Protein AF-A0A0V0GW36-F1 (afdb_monomer_lite)

Sequence (192 aa):
CNSELSHIIPVIKTSIGGTRIIGRLCAGNKNGLLLPHTTTDEEFHHLRNSLPDGVVVRRIDERLSALGNCIACNDNVAMMHTDLDDETEEMIGDILGVEVFRQTIAGNTLVGSYCAISNAGCLVHPHTSVEDLYELSTLLEVPFIAGTVNRGSEAIAAGLIVNDWTGFTGSNATATEVSVIERVFKLREAQP

Secondary structure (DSSP, 8-state):
-HHHHTTTS------BTTBS-HHHH-EE-SSEEEEETT--HHHHHHHHHHS-TTSEEEEE---SS-HHHHEEE-SSEEEE-TTS-HHHHHHHHHHHTSEEEE--BTTBS-HHHHEEE-SS-EEE-TT--HHHHHHHHHHSSS-EEE--BTTTBS-HHHHEEE-SS-EEE-TT--HHHHHHHHHHTTTTT---

Structure (mmCIF, N/CA/C/O backbone):
data_AF-A0A0V0GW36-F1
#
_entry.id   AF-A0A0V0GW36-F1
#
loop_
_atom_site.group_PDB
_atom_site.id
_atom_site.type_symbol
_atom_site.label_atom_id
_atom_site.label_alt_id
_atom_site.label_comp_id
_atom_site.label_asym_id
_atom_site.label_entity_id
_atom_site.label_seq_id
_atom_site.pdbx_PDB_ins_code
_atom_site.Cartn_x
_atom_site.Cartn_y
_atom_site.Cartn_z
_atom_site.occupancy
_atom_site.B_iso_or_equiv
_atom_site.auth_seq_id
_atom_site.auth_comp_id
_atom_site.auth_asym_id
_atom_site.auth_atom_id
_atom_site.pdbx_PDB_model_num
ATOM 1 N N . CYS A 1 1 ? 13.752 -5.447 12.886 1.00 55.47 1 CYS A N 1
ATOM 2 C CA . CYS A 1 1 ? 13.225 -5.820 11.556 1.00 55.47 1 CYS A CA 1
ATOM 3 C C . CYS A 1 1 ? 13.941 -7.060 11.018 1.00 55.47 1 CYS A C 1
ATOM 5 O O . CYS A 1 1 ? 13.320 -8.107 10.997 1.00 55.47 1 CYS A O 1
ATOM 7 N N . ASN A 1 2 ? 15.246 -7.012 10.699 1.00 52.56 2 ASN A N 1
ATOM 8 C CA . ASN A 1 2 ? 15.938 -8.187 10.132 1.00 52.56 2 ASN A CA 1
ATOM 9 C C . ASN A 1 2 ? 15.978 -9.422 11.067 1.00 52.56 2 ASN A C 1
ATOM 11 O O . ASN A 1 2 ? 15.898 -10.546 10.589 1.00 52.56 2 ASN A O 1
ATOM 15 N N . SER A 1 3 ? 16.062 -9.229 12.389 1.00 61.44 3 SER A N 1
ATOM 16 C CA . SER A 1 3 ? 16.014 -10.320 13.382 1.00 61.44 3 SER A CA 1
ATOM 17 C C . SER A 1 3 ? 14.673 -11.055 13.415 1.00 61.44 3 SER A C 1
ATOM 19 O O . SER A 1 3 ? 14.657 -12.271 13.527 1.00 61.44 3 SER A O 1
ATOM 21 N N . GLU A 1 4 ? 13.568 -10.319 13.281 1.00 63.94 4 GLU A N 1
ATOM 22 C CA . GLU A 1 4 ? 12.210 -10.861 13.427 1.00 63.94 4 GLU A CA 1
ATOM 23 C C . GLU A 1 4 ? 11.748 -11.621 12.178 1.00 63.94 4 GLU A C 1
ATOM 25 O O . GLU A 1 4 ? 10.962 -12.554 12.271 1.00 63.94 4 GLU A O 1
ATOM 30 N N . LEU A 1 5 ? 12.231 -11.213 10.999 1.00 75.81 5 LEU A N 1
ATOM 31 C CA . LEU A 1 5 ? 11.709 -11.683 9.712 1.00 75.81 5 LEU A CA 1
ATOM 32 C C . LEU A 1 5 ? 12.590 -12.719 9.014 1.00 75.81 5 LEU A C 1
ATOM 34 O O . LEU A 1 5 ? 12.067 -13.564 8.295 1.00 75.81 5 LEU A O 1
ATOM 38 N N . SER A 1 6 ? 13.914 -12.651 9.190 1.00 66.00 6 SER A N 1
ATOM 39 C CA . SER A 1 6 ? 14.876 -13.359 8.322 1.00 66.00 6 SER A CA 1
ATOM 40 C C . SER A 1 6 ? 14.784 -14.887 8.350 1.00 66.00 6 SER A C 1
ATOM 42 O O . SER A 1 6 ? 15.315 -15.542 7.457 1.00 66.00 6 SER A O 1
ATOM 44 N N . HIS A 1 7 ? 14.109 -15.456 9.348 1.00 69.81 7 HIS A N 1
ATOM 45 C CA . HIS A 1 7 ? 13.872 -16.895 9.456 1.00 69.81 7 HIS A CA 1
ATOM 46 C C . HIS A 1 7 ? 12.611 -17.370 8.718 1.00 69.81 7 HIS A C 1
ATOM 48 O O . HIS A 1 7 ? 12.451 -18.571 8.526 1.00 69.81 7 HIS A O 1
ATOM 54 N N . ILE A 1 8 ? 11.730 -16.445 8.322 1.00 81.44 8 ILE A N 1
ATOM 55 C CA . ILE A 1 8 ? 10.397 -16.733 7.774 1.00 81.44 8 ILE A CA 1
ATOM 56 C C . ILE A 1 8 ? 10.275 -16.190 6.346 1.00 81.44 8 ILE A C 1
ATOM 58 O O . ILE A 1 8 ? 9.827 -16.905 5.454 1.00 81.44 8 ILE A O 1
ATOM 62 N N . ILE A 1 9 ? 10.702 -14.944 6.111 1.00 86.62 9 ILE A N 1
ATOM 63 C CA . ILE A 1 9 ? 10.648 -14.288 4.798 1.00 86.62 9 ILE A CA 1
ATOM 64 C C . ILE A 1 9 ? 12.009 -13.686 4.412 1.00 86.62 9 ILE A C 1
ATOM 66 O O . ILE A 1 9 ? 12.734 -13.181 5.278 1.00 86.62 9 ILE A O 1
ATOM 70 N N . PRO A 1 10 ? 12.380 -13.703 3.117 1.00 87.94 10 PRO A N 1
ATOM 71 C CA . PRO A 1 10 ? 13.641 -13.130 2.666 1.00 87.94 10 PRO A CA 1
ATOM 72 C C . PRO A 1 10 ? 13.637 -11.606 2.839 1.00 87.94 10 PRO A C 1
ATOM 74 O O . PRO A 1 10 ? 12.796 -10.897 2.290 1.00 87.94 10 PRO A O 1
ATOM 77 N N . VAL A 1 11 ? 14.616 -11.082 3.580 1.00 91.19 11 VAL A N 1
ATOM 78 C CA . VAL A 1 11 ? 14.825 -9.635 3.732 1.00 91.19 11 VAL A CA 1
ATOM 79 C C . VAL A 1 11 ? 15.863 -9.172 2.715 1.00 91.19 11 VAL A C 1
ATOM 81 O O . VAL A 1 11 ? 17.069 -9.351 2.902 1.00 91.19 11 VAL A O 1
ATOM 84 N N . ILE A 1 12 ? 15.392 -8.555 1.634 1.00 92.50 12 ILE A N 1
ATOM 85 C CA . ILE A 1 12 ? 16.225 -8.150 0.498 1.00 92.50 12 ILE A CA 1
ATOM 86 C C . ILE A 1 12 ? 16.625 -6.681 0.656 1.00 92.50 12 ILE A C 1
ATOM 88 O O . ILE A 1 12 ? 15.780 -5.789 0.715 1.00 92.50 12 ILE A O 1
ATOM 92 N N . LYS A 1 13 ? 17.931 -6.408 0.713 1.00 92.31 13 LYS A N 1
ATOM 93 C CA . LYS A 1 13 ? 18.459 -5.036 0.743 1.00 92.31 13 LYS A CA 1
ATOM 94 C C . LYS A 1 13 ? 18.727 -4.575 -0.681 1.00 92.31 13 LYS A C 1
ATOM 96 O O . LYS A 1 13 ? 19.561 -5.163 -1.355 1.00 92.31 13 LYS A O 1
ATOM 101 N N . THR A 1 14 ? 18.054 -3.524 -1.128 1.00 94.00 14 THR A N 1
ATOM 102 C CA . THR A 1 14 ? 18.229 -3.000 -2.487 1.00 94.00 14 THR A CA 1
ATOM 103 C C . THR A 1 14 ? 18.102 -1.477 -2.516 1.00 94.00 14 THR A C 1
ATOM 105 O O . THR A 1 14 ? 17.893 -0.851 -1.477 1.00 94.00 14 THR A O 1
ATOM 108 N N . SER A 1 15 ? 18.257 -0.888 -3.694 1.00 94.19 15 SER A N 1
ATOM 109 C CA . SER A 1 15 ? 17.834 0.469 -4.038 1.00 94.19 15 SER A CA 1
ATOM 110 C C . SER A 1 15 ? 16.884 0.387 -5.228 1.00 94.19 15 SER A C 1
ATOM 112 O O . SER A 1 15 ? 16.819 -0.646 -5.886 1.00 94.19 15 SER A O 1
ATOM 114 N N . ILE A 1 16 ? 16.131 1.455 -5.485 1.00 93.38 16 ILE A N 1
ATOM 115 C CA . ILE A 1 16 ? 15.280 1.557 -6.677 1.00 93.38 16 ILE A CA 1
ATOM 116 C C . ILE A 1 16 ? 15.564 2.893 -7.349 1.00 93.38 16 ILE A C 1
ATOM 118 O O . ILE A 1 16 ? 15.390 3.950 -6.726 1.00 93.38 16 ILE A O 1
ATOM 122 N N . GLY A 1 17 ? 16.057 2.848 -8.586 1.00 90.19 17 GLY A N 1
ATOM 123 C CA . GLY A 1 17 ? 16.517 4.023 -9.322 1.00 90.19 17 GLY A CA 1
ATOM 124 C C . GLY A 1 17 ? 17.629 4.772 -8.586 1.00 90.19 17 GLY A C 1
ATOM 125 O O . GLY A 1 17 ? 17.661 6.002 -8.600 1.00 90.19 17 GLY A O 1
ATOM 126 N N . GLY A 1 18 ? 18.484 4.051 -7.848 1.00 90.00 18 GLY A N 1
ATOM 127 C CA . GLY A 1 18 ? 19.536 4.643 -7.014 1.00 90.00 18 GLY A CA 1
ATOM 128 C C . GLY A 1 18 ? 19.034 5.389 -5.769 1.00 90.00 18 GLY A C 1
ATOM 129 O O . GLY A 1 18 ? 19.814 6.063 -5.092 1.00 90.00 18 GLY A O 1
ATOM 130 N N . THR A 1 19 ? 17.745 5.282 -5.433 1.00 91.62 19 THR A N 1
ATOM 131 C CA . THR A 1 19 ? 17.151 5.949 -4.266 1.00 91.62 19 THR A CA 1
ATOM 132 C C . THR A 1 19 ? 16.932 4.991 -3.092 1.00 91.62 19 THR A C 1
ATOM 134 O O . THR A 1 19 ? 16.961 3.768 -3.228 1.00 91.62 19 THR A O 1
ATOM 137 N N . ARG A 1 20 ? 16.686 5.565 -1.905 1.00 90.69 20 ARG A N 1
ATOM 138 C CA . ARG A 1 20 ? 16.423 4.825 -0.654 1.00 90.69 20 ARG A CA 1
ATOM 139 C C . ARG A 1 20 ? 14.950 4.832 -0.229 1.00 90.69 20 ARG A C 1
ATOM 141 O O . ARG A 1 20 ? 14.630 4.356 0.853 1.00 90.69 20 ARG A O 1
ATOM 148 N N . ILE A 1 21 ? 14.052 5.364 -1.057 1.00 91.06 21 ILE A N 1
ATOM 149 C CA . ILE A 1 21 ? 12.616 5.520 -0.753 1.00 91.06 21 ILE A CA 1
ATOM 150 C C . ILE A 1 21 ? 11.775 4.373 -1.335 1.00 91.06 21 ILE A C 1
ATOM 152 O O . ILE A 1 21 ? 10.695 4.581 -1.877 1.00 91.06 21 ILE A O 1
ATOM 156 N N . ILE A 1 22 ? 12.287 3.148 -1.212 1.00 92.31 22 ILE A N 1
ATOM 157 C CA . ILE A 1 22 ? 11.791 1.937 -1.888 1.00 92.31 22 ILE A CA 1
ATOM 158 C C . ILE A 1 22 ? 10.300 1.704 -1.622 1.00 92.31 22 ILE A C 1
ATOM 160 O O . ILE A 1 22 ? 9.544 1.494 -2.564 1.00 92.31 22 ILE A O 1
ATOM 164 N N . GLY A 1 23 ? 9.870 1.826 -0.360 1.00 88.69 23 GLY A N 1
ATOM 165 C CA . GLY A 1 23 ? 8.476 1.594 0.039 1.00 88.69 23 GLY A CA 1
ATOM 166 C C . GLY A 1 23 ? 7.468 2.577 -0.563 1.00 88.69 23 GLY A C 1
ATOM 167 O O . GLY A 1 23 ? 6.291 2.265 -0.621 1.00 88.69 23 GLY A O 1
ATOM 168 N N . ARG A 1 24 ? 7.914 3.746 -1.046 1.00 91.12 24 ARG A N 1
ATOM 169 C CA . ARG A 1 24 ? 7.046 4.682 -1.781 1.00 91.12 24 ARG A CA 1
ATOM 170 C C . ARG A 1 24 ? 7.067 4.438 -3.284 1.00 91.12 24 ARG A C 1
ATOM 172 O O . ARG A 1 24 ? 6.142 4.837 -3.977 1.00 91.12 24 ARG A O 1
ATOM 179 N N . LEU A 1 25 ? 8.146 3.845 -3.791 1.00 92.69 25 LEU A N 1
ATOM 180 C CA . LEU A 1 25 ? 8.368 3.632 -5.220 1.00 92.69 25 LEU A CA 1
ATOM 181 C C . LEU A 1 25 ? 7.753 2.337 -5.737 1.00 92.69 25 LEU A C 1
ATOM 183 O O . LEU A 1 25 ? 7.465 2.263 -6.925 1.00 92.69 25 LEU A O 1
ATOM 187 N N . CYS A 1 26 ? 7.564 1.346 -4.870 1.00 93.75 26 CYS A N 1
ATOM 188 C CA . CYS A 1 26 ? 7.101 0.013 -5.241 1.00 93.75 26 CYS A CA 1
ATOM 189 C C . CYS A 1 26 ? 5.798 -0.323 -4.517 1.00 93.75 26 CYS A C 1
ATOM 191 O O . CYS A 1 26 ? 5.553 0.178 -3.421 1.00 93.75 26 CYS A O 1
ATOM 193 N N . ALA A 1 27 ? 5.013 -1.215 -5.108 1.00 94.88 27 ALA A N 1
ATOM 194 C CA . ALA A 1 27 ? 3.837 -1.825 -4.493 1.00 94.88 27 ALA A CA 1
ATOM 195 C C . ALA A 1 27 ? 3.837 -3.322 -4.823 1.00 94.88 27 ALA A C 1
ATOM 197 O O . ALA A 1 27 ? 4.360 -3.722 -5.863 1.00 94.88 27 ALA A O 1
ATOM 198 N N . GLY A 1 28 ? 3.300 -4.162 -3.946 1.00 95.06 28 GLY A N 1
ATOM 199 C CA . GLY A 1 28 ? 3.305 -5.602 -4.171 1.00 95.06 28 GLY A CA 1
ATOM 200 C C . GLY A 1 28 ? 2.604 -6.383 -3.074 1.00 95.06 28 GLY A C 1
ATOM 201 O O . GLY A 1 28 ? 2.408 -5.885 -1.966 1.00 95.06 28 GLY A O 1
ATOM 202 N N . ASN A 1 29 ? 2.261 -7.620 -3.405 1.00 95.38 29 ASN A N 1
ATOM 203 C CA . ASN A 1 29 ? 1.676 -8.609 -2.507 1.00 95.38 29 ASN A CA 1
ATOM 204 C C . ASN A 1 29 ? 2.463 -9.929 -2.622 1.00 95.38 29 ASN A C 1
ATOM 206 O O . ASN A 1 29 ? 3.571 -9.950 -3.167 1.00 95.38 29 ASN A O 1
ATOM 210 N N . LYS A 1 30 ? 1.928 -11.047 -2.118 1.00 93.50 30 LYS A N 1
ATOM 211 C CA . LYS A 1 30 ? 2.641 -12.335 -2.203 1.00 93.50 30 LYS A CA 1
ATOM 212 C C . LYS A 1 30 ? 2.824 -12.868 -3.634 1.00 93.50 30 LYS A C 1
ATOM 214 O O . LYS A 1 30 ? 3.672 -13.732 -3.837 1.00 93.50 30 LYS A O 1
ATOM 219 N N . ASN A 1 31 ? 2.030 -12.396 -4.597 1.00 95.00 31 ASN A N 1
ATOM 220 C CA . ASN A 1 31 ? 2.015 -12.893 -5.974 1.00 95.00 31 ASN A CA 1
ATOM 221 C C . ASN A 1 31 ? 2.895 -12.049 -6.902 1.00 95.00 31 ASN A C 1
ATOM 223 O O . ASN A 1 31 ? 3.459 -12.577 -7.860 1.00 95.00 31 ASN A O 1
ATOM 227 N N . GLY A 1 32 ? 3.045 -10.750 -6.627 1.00 95.44 32 GLY A N 1
ATOM 228 C CA . GLY A 1 32 ? 3.752 -9.850 -7.529 1.00 95.44 32 GLY A CA 1
ATOM 229 C C . GLY A 1 32 ? 4.369 -8.621 -6.871 1.00 95.44 32 GLY A C 1
ATOM 230 O O . GLY A 1 32 ? 3.946 -8.165 -5.810 1.00 95.44 32 GLY A O 1
ATOM 231 N N . LEU A 1 33 ? 5.386 -8.074 -7.540 1.00 96.25 33 LEU A N 1
ATOM 232 C CA . LEU A 1 33 ? 6.085 -6.847 -7.171 1.00 96.25 33 LEU A CA 1
ATOM 233 C C . LEU A 1 33 ? 6.153 -5.894 -8.369 1.00 96.25 33 LEU A C 1
ATOM 235 O O . LEU A 1 33 ? 6.746 -6.208 -9.406 1.00 96.25 33 LEU A O 1
ATOM 239 N N . LEU A 1 34 ? 5.590 -4.705 -8.179 1.00 95.19 34 LEU A N 1
ATOM 240 C CA . LEU A 1 34 ? 5.558 -3.616 -9.144 1.00 95.19 34 LEU A CA 1
ATOM 241 C C . LEU A 1 34 ? 6.712 -2.654 -8.883 1.00 95.19 34 LEU A C 1
ATOM 243 O O . LEU A 1 34 ? 6.873 -2.132 -7.776 1.00 95.19 34 LEU A O 1
ATOM 247 N N . LEU A 1 35 ? 7.501 -2.409 -9.922 1.00 94.88 35 LEU A N 1
ATOM 248 C CA . LEU A 1 35 ? 8.678 -1.551 -9.889 1.00 94.88 35 LEU A CA 1
ATOM 249 C C . LEU A 1 35 ? 8.499 -0.365 -10.845 1.00 94.88 35 LEU A C 1
ATOM 251 O O . LEU A 1 35 ? 7.906 -0.527 -11.912 1.00 94.88 35 LEU A O 1
ATOM 255 N N . PRO A 1 36 ? 9.034 0.822 -10.528 1.00 93.38 36 PRO A N 1
ATOM 256 C CA . PRO A 1 36 ? 8.987 1.948 -11.452 1.00 93.38 36 PRO A CA 1
ATOM 257 C C . PRO A 1 36 ? 9.934 1.722 -12.639 1.00 93.38 36 PRO A C 1
ATOM 259 O O . PRO A 1 36 ? 10.948 1.022 -12.521 1.00 93.38 36 PRO A O 1
ATOM 262 N N . HIS A 1 37 ? 9.664 2.392 -13.763 1.00 90.88 37 HIS A N 1
ATOM 263 C CA . HIS A 1 37 ? 10.531 2.375 -14.950 1.00 90.88 37 HIS A CA 1
ATOM 264 C C . HIS A 1 37 ? 11.973 2.843 -14.673 1.00 90.88 37 HIS A C 1
ATOM 266 O O . HIS A 1 37 ? 12.889 2.482 -15.405 1.00 90.88 37 HIS A O 1
ATOM 272 N N . THR A 1 38 ? 12.193 3.622 -13.609 1.00 91.19 38 THR A N 1
ATOM 273 C CA . THR A 1 38 ? 13.514 4.124 -13.195 1.00 91.19 38 THR A CA 1
ATOM 274 C C . THR A 1 38 ? 14.418 3.059 -12.571 1.00 91.19 38 THR A C 1
ATOM 276 O O . THR A 1 38 ? 15.594 3.329 -12.332 1.00 91.19 38 THR A O 1
ATOM 279 N N . THR A 1 39 ? 13.897 1.860 -12.297 1.00 93.88 39 THR A N 1
ATOM 280 C CA . THR A 1 39 ? 14.666 0.750 -11.717 1.00 93.88 39 THR A CA 1
ATOM 281 C C . THR A 1 39 ? 15.738 0.262 -12.687 1.00 93.88 39 THR A C 1
ATOM 283 O O . THR A 1 39 ? 15.429 -0.074 -13.830 1.00 93.88 39 THR A O 1
ATOM 286 N N . THR A 1 40 ? 16.989 0.156 -12.233 1.00 94.94 40 THR A N 1
ATOM 287 C CA . THR A 1 40 ? 18.092 -0.307 -13.090 1.00 94.94 40 THR A CA 1
ATOM 288 C C . THR A 1 40 ? 18.011 -1.814 -13.357 1.00 94.94 40 THR A C 1
ATOM 290 O O . THR A 1 40 ? 17.334 -2.560 -12.643 1.00 94.94 40 THR A O 1
ATOM 293 N N . ASP A 1 41 ? 18.686 -2.296 -14.404 1.00 94.44 41 ASP A N 1
ATOM 294 C CA . ASP A 1 41 ? 18.756 -3.735 -14.720 1.00 94.44 41 ASP A CA 1
ATOM 295 C C . ASP A 1 41 ? 19.448 -4.535 -13.620 1.00 94.44 41 ASP A C 1
ATOM 297 O O . ASP A 1 41 ? 18.996 -5.625 -13.274 1.00 94.44 41 ASP A O 1
ATOM 301 N N . GLU A 1 42 ? 20.470 -3.959 -12.993 1.00 95.00 42 GLU A N 1
ATOM 302 C CA . GLU A 1 42 ? 21.138 -4.564 -11.843 1.00 95.00 42 GLU A CA 1
ATOM 303 C C . GLU A 1 42 ? 20.183 -4.720 -10.648 1.00 95.00 42 GLU A C 1
ATOM 305 O O . GLU A 1 42 ? 20.074 -5.813 -10.091 1.00 95.00 42 GLU A O 1
ATOM 310 N N . GLU A 1 43 ? 19.433 -3.668 -10.298 1.00 95.25 43 GLU A N 1
ATOM 311 C CA . GLU A 1 43 ? 18.436 -3.704 -9.217 1.00 95.25 43 GLU A CA 1
ATOM 312 C C . GLU A 1 43 ? 17.328 -4.727 -9.511 1.00 95.25 43 GLU A C 1
ATOM 314 O O . GLU A 1 43 ? 16.946 -5.515 -8.642 1.00 95.25 43 GLU A O 1
ATOM 319 N N . PHE A 1 44 ? 16.847 -4.765 -10.756 1.00 94.44 44 PHE A N 1
ATOM 320 C CA . PHE A 1 44 ? 15.806 -5.696 -11.188 1.00 94.44 44 PHE A CA 1
ATOM 321 C C . PHE A 1 44 ? 16.264 -7.154 -11.111 1.00 94.44 44 PHE A C 1
ATOM 323 O O . PHE A 1 44 ? 15.559 -7.990 -10.546 1.00 94.44 44 PHE A O 1
ATOM 330 N N . HIS A 1 45 ? 17.451 -7.472 -11.633 1.00 94.19 45 HIS A N 1
ATOM 331 C CA . HIS A 1 45 ? 17.996 -8.827 -11.554 1.00 94.19 45 HIS A CA 1
ATOM 332 C C . HIS A 1 45 ? 18.293 -9.237 -10.112 1.00 94.19 45 HIS A C 1
ATOM 334 O O . HIS A 1 45 ? 18.009 -10.372 -9.732 1.00 94.19 45 HIS A O 1
ATOM 340 N N . HIS A 1 46 ? 18.799 -8.318 -9.288 1.00 94.38 46 HIS A N 1
ATOM 341 C CA . HIS A 1 46 ? 19.006 -8.566 -7.866 1.00 94.38 46 HIS A CA 1
ATOM 342 C C . HIS A 1 46 ? 17.695 -8.938 -7.157 1.00 94.38 46 HIS A C 1
ATOM 344 O O . HIS A 1 46 ? 17.658 -9.927 -6.424 1.00 94.38 46 HIS A O 1
ATOM 350 N N . LEU A 1 47 ? 16.608 -8.201 -7.409 1.00 94.12 47 LEU A N 1
ATOM 351 C CA . LEU A 1 47 ?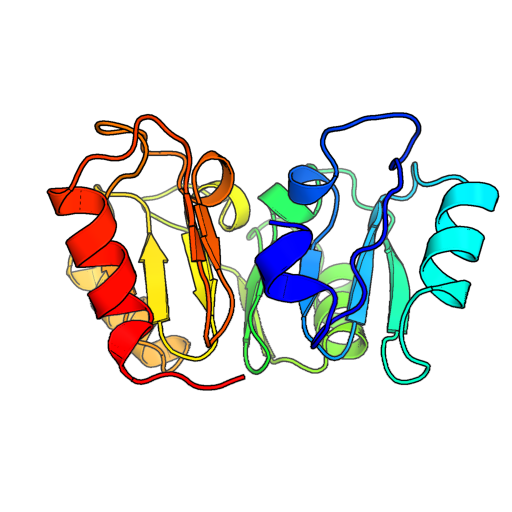 15.286 -8.514 -6.859 1.00 94.12 47 LEU A CA 1
ATOM 352 C C . LEU A 1 47 ? 14.753 -9.849 -7.375 1.00 94.12 47 LEU A C 1
ATOM 354 O O . LEU A 1 47 ? 14.338 -10.683 -6.576 1.00 94.12 47 LEU A O 1
ATOM 358 N N . ARG A 1 48 ? 14.813 -10.080 -8.690 1.00 92.00 48 ARG A N 1
ATOM 359 C CA . ARG A 1 48 ? 14.300 -11.305 -9.315 1.00 92.00 48 ARG A CA 1
ATOM 360 C C . ARG A 1 48 ? 14.999 -12.563 -8.801 1.00 92.00 48 ARG A C 1
ATOM 362 O O . ARG A 1 48 ? 14.330 -13.563 -8.596 1.00 92.00 48 ARG A O 1
ATOM 369 N N . ASN A 1 49 ? 16.309 -12.497 -8.567 1.00 92.75 49 ASN A N 1
ATOM 370 C CA . ASN A 1 49 ? 17.099 -13.621 -8.055 1.00 92.75 49 ASN A CA 1
ATOM 371 C C . ASN A 1 49 ? 16.932 -13.848 -6.545 1.00 92.75 49 ASN A C 1
ATOM 373 O O . ASN A 1 49 ? 17.276 -14.917 -6.049 1.00 92.75 49 ASN A O 1
ATOM 377 N N . SER A 1 50 ? 16.476 -12.832 -5.808 1.00 93.31 50 SER A N 1
ATOM 378 C CA . SER A 1 50 ? 16.339 -12.893 -4.347 1.00 93.31 50 SER A CA 1
ATOM 379 C C . SER A 1 50 ? 14.909 -13.202 -3.893 1.00 93.31 50 SER A C 1
ATOM 381 O O . SER A 1 50 ? 14.704 -13.608 -2.749 1.00 93.31 50 SER A O 1
ATOM 383 N N . LEU A 1 51 ? 13.921 -12.975 -4.761 1.00 93.00 51 LEU A N 1
ATOM 384 C CA . LEU A 1 51 ? 12.516 -13.287 -4.515 1.00 93.00 51 LEU A CA 1
ATOM 385 C C . LEU A 1 51 ? 12.203 -14.750 -4.873 1.00 93.00 51 LEU A C 1
ATOM 387 O O . LEU A 1 51 ? 12.844 -15.309 -5.761 1.00 93.00 51 LEU A O 1
ATOM 391 N N . PRO A 1 52 ? 11.204 -15.372 -4.221 1.00 90.94 52 PRO A N 1
ATOM 392 C CA . PRO A 1 52 ? 10.726 -16.700 -4.598 1.00 90.94 52 PRO A CA 1
ATOM 393 C C . PRO A 1 52 ? 10.209 -16.744 -6.044 1.00 90.94 52 PR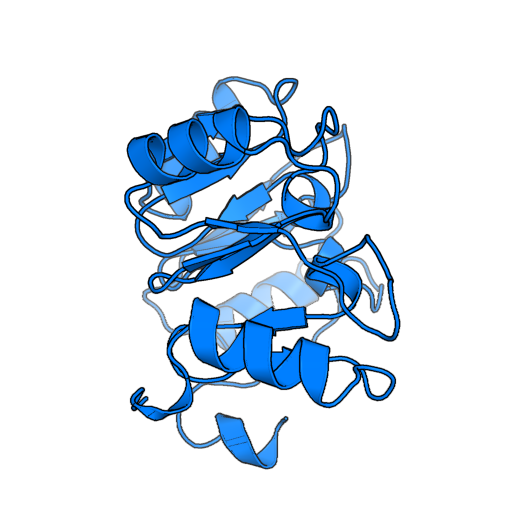O A C 1
ATOM 395 O O . PRO A 1 52 ? 9.618 -15.775 -6.524 1.00 90.94 52 PRO A O 1
ATOM 398 N N . ASP A 1 53 ? 10.343 -17.897 -6.707 1.00 85.19 53 ASP A N 1
ATOM 399 C CA . ASP A 1 53 ? 9.981 -18.071 -8.126 1.00 85.19 53 ASP A CA 1
ATOM 400 C C . ASP A 1 53 ? 8.517 -17.722 -8.446 1.00 85.19 53 ASP A C 1
ATOM 402 O O . ASP A 1 53 ? 8.213 -17.281 -9.557 1.00 85.19 53 ASP A O 1
ATOM 406 N N . GLY A 1 54 ? 7.621 -17.886 -7.467 1.00 88.00 54 GLY A N 1
ATOM 407 C CA . GLY A 1 54 ? 6.196 -17.576 -7.594 1.00 88.00 54 GLY A CA 1
ATOM 408 C C . GLY A 1 54 ? 5.859 -16.083 -7.633 1.00 88.00 54 GLY A C 1
ATOM 409 O O . GLY A 1 54 ? 4.743 -15.747 -8.009 1.00 88.00 54 GLY A O 1
ATOM 410 N N . VAL A 1 55 ? 6.795 -15.192 -7.279 1.00 94.12 55 VAL A N 1
ATOM 411 C CA . VAL A 1 55 ? 6.557 -13.741 -7.266 1.00 94.12 55 VAL A CA 1
ATOM 412 C C . VAL A 1 55 ? 6.881 -13.147 -8.633 1.00 94.12 55 VAL A C 1
ATOM 414 O O . VAL A 1 55 ? 8.038 -13.148 -9.057 1.00 94.12 55 VAL A O 1
ATOM 417 N N . VAL A 1 56 ? 5.890 -12.593 -9.327 1.00 94.81 56 VAL A N 1
ATOM 418 C CA . VAL A 1 56 ? 6.084 -11.924 -10.619 1.00 94.81 56 VAL A CA 1
ATOM 419 C C . VAL A 1 56 ? 6.629 -10.514 -10.399 1.00 94.81 56 VAL A C 1
ATOM 421 O O . VAL A 1 56 ? 5.975 -9.662 -9.809 1.00 94.81 56 VAL A O 1
ATOM 424 N N . VAL A 1 57 ? 7.835 -10.242 -10.896 1.00 94.69 57 VAL A N 1
ATOM 425 C CA . VAL A 1 57 ? 8.463 -8.916 -10.798 1.00 94.69 57 VAL A CA 1
ATOM 426 C C . VAL A 1 57 ? 8.342 -8.203 -12.136 1.00 94.69 57 VAL A C 1
ATOM 428 O O . VAL A 1 57 ? 8.823 -8.720 -13.149 1.00 94.69 57 VAL A O 1
ATOM 431 N N . ARG A 1 58 ? 7.739 -7.010 -12.156 1.00 94.38 58 ARG A N 1
ATOM 432 C CA . ARG A 1 58 ? 7.527 -6.258 -13.400 1.00 94.38 58 ARG A CA 1
ATOM 433 C C . ARG A 1 58 ? 7.725 -4.760 -13.210 1.00 94.38 58 ARG A C 1
ATOM 435 O O . ARG A 1 58 ? 7.402 -4.204 -12.164 1.00 94.38 58 ARG A O 1
ATOM 442 N N . ARG A 1 59 ? 8.281 -4.114 -14.238 1.00 93.56 59 ARG A N 1
ATOM 443 C CA . ARG A 1 59 ? 8.393 -2.654 -14.310 1.00 93.56 59 ARG A CA 1
ATOM 444 C C . ARG A 1 59 ? 7.151 -2.079 -14.983 1.00 93.56 59 ARG A C 1
ATOM 446 O O . ARG A 1 59 ? 6.755 -2.598 -16.024 1.00 93.56 59 ARG A O 1
ATOM 453 N N . ILE A 1 60 ? 6.594 -1.021 -14.410 1.00 90.00 60 ILE A N 1
ATOM 454 C CA . ILE A 1 60 ? 5.466 -0.263 -14.961 1.00 90.00 60 ILE A CA 1
ATOM 455 C C . ILE A 1 60 ? 5.958 1.141 -15.339 1.00 90.00 60 ILE A C 1
ATOM 457 O O . ILE A 1 60 ? 6.685 1.782 -14.568 1.00 90.00 60 ILE A O 1
ATOM 461 N N . ASP A 1 61 ? 5.584 1.604 -16.535 1.00 83.88 61 ASP A N 1
ATOM 462 C CA . ASP A 1 61 ? 5.820 2.983 -16.976 1.00 83.88 61 ASP A CA 1
ATOM 463 C C . ASP A 1 61 ? 4.648 3.874 -16.561 1.00 83.88 61 ASP A C 1
ATOM 465 O O . ASP A 1 61 ? 3.734 4.115 -17.337 1.00 83.88 61 ASP A O 1
ATOM 469 N N . GLU A 1 62 ? 4.689 4.347 -15.316 1.00 78.81 62 GLU A N 1
ATOM 470 C CA . GLU A 1 62 ? 3.704 5.286 -14.775 1.00 78.81 62 GLU A CA 1
ATOM 471 C C . GLU A 1 62 ? 4.320 6.685 -14.589 1.00 78.81 62 GLU A C 1
ATOM 473 O O . GLU A 1 62 ? 5.481 6.818 -14.180 1.00 78.81 62 GLU A O 1
ATOM 478 N N . ARG A 1 63 ? 3.544 7.740 -14.882 1.00 75.25 63 ARG A N 1
ATOM 479 C CA . ARG A 1 63 ? 3.996 9.145 -14.916 1.00 75.25 63 ARG A CA 1
ATOM 480 C C . ARG A 1 63 ? 3.316 10.062 -13.895 1.00 75.25 63 ARG A C 1
ATOM 482 O O . ARG A 1 63 ? 3.824 11.160 -13.671 1.00 75.25 63 ARG A O 1
ATOM 489 N N . LEU A 1 64 ? 2.209 9.648 -13.279 1.00 74.00 64 LEU A N 1
ATOM 490 C CA . LEU A 1 64 ? 1.450 10.443 -12.306 1.00 74.00 64 LEU A CA 1
ATOM 491 C C . LEU A 1 64 ? 2.207 10.626 -10.987 1.00 74.00 64 LEU A C 1
ATOM 493 O O . LEU A 1 64 ? 2.427 11.745 -10.522 1.00 74.00 64 LEU A O 1
ATOM 497 N N . SER A 1 65 ? 2.598 9.519 -10.357 1.00 81.81 65 SER A N 1
ATOM 498 C CA . SER A 1 65 ? 3.341 9.520 -9.097 1.00 81.81 65 SER A CA 1
ATOM 499 C C . SER A 1 65 ? 4.111 8.215 -8.919 1.00 81.81 65 SER A C 1
ATOM 501 O O . SER A 1 65 ? 4.121 7.339 -9.779 1.00 81.81 65 SER A O 1
ATOM 503 N N . ALA A 1 66 ? 4.763 8.078 -7.770 1.00 87.94 66 ALA A N 1
ATOM 504 C CA . ALA A 1 66 ? 5.378 6.827 -7.369 1.00 87.94 66 ALA A CA 1
ATOM 505 C C . ALA A 1 66 ? 4.311 5.743 -7.126 1.00 87.94 66 ALA A C 1
ATOM 507 O O . ALA A 1 66 ? 3.308 6.010 -6.461 1.00 87.94 66 ALA A O 1
ATOM 508 N N . LEU A 1 67 ? 4.552 4.518 -7.612 1.00 90.31 67 LEU A N 1
ATOM 509 C CA . LEU A 1 67 ? 3.579 3.416 -7.558 1.00 90.31 67 LEU A CA 1
ATOM 510 C C . LEU A 1 67 ? 3.076 3.143 -6.132 1.00 90.31 67 LEU A C 1
ATOM 512 O O . LEU A 1 67 ? 1.878 2.997 -5.927 1.00 90.31 67 LEU A O 1
ATOM 516 N N . GLY A 1 68 ? 3.962 3.173 -5.133 1.00 91.38 68 GLY A N 1
ATOM 517 C CA . GLY A 1 68 ? 3.596 2.964 -3.726 1.00 91.38 68 GLY A CA 1
ATOM 518 C C . GLY A 1 68 ? 2.789 4.107 -3.096 1.00 91.38 68 GLY A C 1
ATOM 519 O O . GLY A 1 68 ? 2.186 3.919 -2.048 1.00 91.38 68 GLY A O 1
ATOM 520 N N . ASN A 1 69 ? 2.729 5.295 -3.711 1.00 93.44 69 ASN A N 1
ATOM 521 C CA . ASN A 1 69 ? 1.787 6.337 -3.284 1.00 93.44 69 ASN A CA 1
ATOM 522 C C . ASN A 1 69 ? 0.406 6.151 -3.927 1.00 93.44 69 ASN A C 1
ATOM 524 O O . ASN A 1 69 ? -0.595 6.564 -3.342 1.00 93.44 69 ASN A O 1
ATOM 528 N N . CYS A 1 70 ? 0.364 5.593 -5.137 1.00 93.38 70 CYS A N 1
ATOM 529 C CA . CYS A 1 70 ? -0.855 5.447 -5.925 1.00 93.38 70 CYS A CA 1
ATOM 530 C C . CYS A 1 70 ? -1.585 4.128 -5.686 1.00 93.38 70 CYS A C 1
ATOM 532 O O . CYS A 1 70 ? -2.762 4.059 -6.012 1.00 93.38 70 CYS A O 1
ATOM 534 N N . ILE A 1 71 ? -0.912 3.105 -5.159 1.00 95.12 71 ILE A N 1
ATOM 535 C CA . ILE A 1 71 ? -1.443 1.745 -5.042 1.00 95.12 71 ILE A CA 1
ATOM 536 C C . ILE A 1 71 ? -1.351 1.289 -3.584 1.00 95.12 71 ILE A C 1
ATOM 538 O O . ILE A 1 71 ? -0.296 1.401 -2.960 1.00 95.12 71 ILE A O 1
ATOM 542 N N . ALA A 1 72 ? -2.446 0.743 -3.059 1.00 95.69 72 ALA A N 1
ATOM 543 C CA . ALA A 1 72 ? -2.495 0.020 -1.790 1.00 95.69 72 ALA A CA 1
ATOM 544 C C . ALA A 1 72 ? -3.136 -1.349 -2.035 1.00 95.69 72 ALA A C 1
ATOM 546 O O . ALA A 1 72 ? -4.272 -1.412 -2.490 1.00 95.69 72 ALA A O 1
ATOM 547 N N . CYS A 1 73 ? -2.436 -2.444 -1.747 1.00 95.88 73 CYS A N 1
ATOM 548 C CA . CYS A 1 73 ? -2.902 -3.791 -2.084 1.00 95.88 73 CYS A CA 1
ATOM 549 C C . CYS A 1 73 ? -2.688 -4.789 -0.948 1.00 95.88 73 CYS A C 1
ATOM 551 O O . CYS A 1 73 ? -1.721 -4.679 -0.193 1.00 95.88 73 CYS A O 1
ATOM 553 N N . ASN A 1 74 ? -3.565 -5.786 -0.879 1.00 95.38 74 ASN A N 1
ATOM 554 C CA . ASN A 1 74 ? -3.345 -7.024 -0.139 1.00 95.38 74 ASN A CA 1
ATOM 555 C C . ASN A 1 74 ? -3.336 -8.217 -1.120 1.00 95.38 74 ASN A C 1
ATOM 557 O O . ASN A 1 74 ? -3.061 -8.040 -2.310 1.00 95.38 74 ASN A O 1
ATOM 561 N N . ASP A 1 75 ? -3.573 -9.439 -0.643 1.00 95.12 75 ASP A N 1
ATOM 562 C CA . ASP A 1 75 ? -3.545 -10.626 -1.506 1.00 95.12 75 ASP A CA 1
ATOM 563 C C . ASP A 1 75 ? -4.843 -10.868 -2.289 1.00 95.12 75 ASP A C 1
ATOM 565 O O . ASP A 1 75 ? -4.860 -11.759 -3.135 1.00 95.12 75 ASP A O 1
ATOM 569 N N . ASN A 1 76 ? -5.913 -10.120 -2.001 1.00 93.56 76 ASN A N 1
ATOM 570 C CA . ASN A 1 76 ? -7.245 -10.333 -2.578 1.00 93.56 76 ASN A CA 1
ATOM 571 C C . ASN A 1 76 ? -7.720 -9.134 -3.412 1.00 93.56 76 ASN A C 1
ATOM 573 O O . ASN A 1 76 ? -8.366 -9.311 -4.442 1.00 93.56 76 ASN A O 1
ATOM 577 N N . VAL A 1 77 ? -7.394 -7.917 -2.972 1.00 95.50 77 VAL A N 1
ATOM 578 C CA . VAL A 1 77 ? -7.866 -6.654 -3.546 1.00 95.50 77 VAL A CA 1
ATOM 579 C C . VAL A 1 77 ? -6.756 -5.603 -3.587 1.00 95.50 77 VAL A C 1
ATOM 581 O O . VAL A 1 77 ? -5.838 -5.583 -2.758 1.00 95.50 77 VAL A O 1
ATOM 584 N N . ALA A 1 78 ? -6.866 -4.677 -4.534 1.00 96.06 78 ALA A N 1
ATOM 585 C CA . ALA A 1 78 ? -6.034 -3.487 -4.625 1.00 96.06 78 ALA A CA 1
ATOM 586 C C . ALA A 1 78 ? -6.888 -2.230 -4.800 1.00 96.06 78 ALA A C 1
ATOM 588 O O . ALA A 1 78 ? -7.859 -2.211 -5.546 1.00 96.06 78 ALA A O 1
ATOM 589 N N . MET A 1 79 ? -6.487 -1.154 -4.134 1.00 95.00 79 MET A N 1
ATOM 590 C CA . MET A 1 79 ? -6.968 0.197 -4.388 1.00 95.00 79 MET A CA 1
ATOM 591 C C . MET A 1 79 ? -5.921 0.963 -5.183 1.00 95.00 79 MET A C 1
ATOM 593 O O . MET A 1 79 ? -4.728 0.898 -4.870 1.00 95.00 79 MET A O 1
ATOM 597 N N . MET A 1 80 ? -6.374 1.738 -6.162 1.00 94.62 80 MET A N 1
ATOM 598 C CA . MET A 1 80 ? -5.512 2.553 -7.010 1.00 94.62 80 MET A CA 1
ATOM 599 C C . MET A 1 80 ? -6.034 3.988 -7.165 1.00 94.62 80 MET A C 1
ATOM 601 O O . MET A 1 80 ? -7.214 4.270 -6.941 1.00 94.62 80 MET A O 1
ATOM 605 N N . HIS A 1 81 ? -5.151 4.892 -7.587 1.00 94.19 81 HIS A N 1
ATOM 606 C CA . HIS A 1 81 ? -5.505 6.264 -7.955 1.00 94.19 81 HIS A CA 1
ATOM 607 C C . HIS A 1 81 ? -6.507 6.290 -9.121 1.00 94.19 81 HIS A C 1
ATOM 609 O O . HIS A 1 81 ? -6.346 5.582 -10.108 1.00 94.19 81 HIS A O 1
ATOM 615 N N . THR A 1 82 ? -7.494 7.184 -9.048 1.00 91.88 82 THR A N 1
ATOM 616 C CA . THR A 1 82 ? -8.595 7.327 -10.023 1.00 91.88 82 THR A CA 1
ATOM 617 C C . THR A 1 82 ? -8.194 7.693 -11.455 1.00 91.88 82 THR A C 1
ATOM 619 O O . THR A 1 82 ? -8.988 7.484 -12.369 1.00 91.88 82 THR A O 1
ATOM 622 N N . ASP A 1 83 ? -6.990 8.234 -11.647 1.00 91.75 83 ASP A N 1
ATOM 623 C CA . ASP A 1 83 ? -6.547 8.864 -12.900 1.00 91.75 83 ASP A CA 1
ATOM 624 C C . ASP A 1 83 ? -5.545 7.976 -13.645 1.00 91.75 83 ASP A C 1
ATOM 626 O O . ASP A 1 83 ? -5.062 8.349 -14.712 1.00 91.75 83 ASP A O 1
ATOM 630 N N . LEU A 1 84 ? -5.218 6.816 -13.067 1.00 88.56 84 LEU A N 1
ATOM 631 C CA . LEU A 1 84 ? -4.459 5.775 -13.742 1.00 88.56 84 LEU A CA 1
ATOM 632 C C . LEU A 1 84 ? -5.293 5.216 -14.897 1.00 88.56 84 LEU A C 1
ATOM 634 O O . LEU A 1 84 ? -6.525 5.163 -14.827 1.00 88.56 84 LEU A O 1
ATOM 638 N N . ASP A 1 85 ? -4.611 4.848 -15.973 1.00 90.38 85 ASP A N 1
ATOM 639 C CA . ASP A 1 85 ? -5.246 4.337 -17.178 1.00 90.38 85 ASP A CA 1
ATOM 640 C C . ASP A 1 85 ? -5.686 2.875 -17.027 1.00 90.38 85 ASP A C 1
ATOM 642 O O . ASP A 1 85 ? -5.197 2.118 -16.185 1.00 90.38 85 ASP A O 1
ATOM 646 N N . ASP A 1 86 ? -6.646 2.485 -17.866 1.00 91.56 86 ASP A N 1
ATOM 647 C CA . ASP A 1 86 ? -7.232 1.142 -17.856 1.00 91.56 86 ASP A CA 1
ATOM 648 C C . ASP A 1 86 ? -6.167 0.062 -18.140 1.00 91.56 86 ASP A C 1
ATOM 650 O O . ASP A 1 86 ? -6.232 -1.034 -17.590 1.00 91.56 86 ASP A O 1
ATOM 654 N N . GLU A 1 87 ? -5.149 0.386 -18.949 1.00 91.50 87 GLU A N 1
ATOM 655 C CA . GLU A 1 87 ? -4.028 -0.516 -19.246 1.00 91.50 87 GLU A CA 1
ATOM 656 C C . GLU A 1 87 ? -3.175 -0.790 -17.997 1.00 91.50 87 GLU A C 1
ATOM 658 O O . GLU A 1 87 ? -2.809 -1.940 -17.740 1.00 91.50 87 GLU A O 1
ATOM 663 N N . THR A 1 88 ? -2.882 0.232 -17.183 1.00 90.88 88 THR A N 1
ATOM 664 C CA . THR A 1 88 ? -2.158 0.043 -15.919 1.00 90.88 88 THR A CA 1
ATOM 665 C C . THR A 1 88 ? -3.003 -0.709 -14.898 1.00 90.88 88 THR A C 1
ATOM 667 O O . THR A 1 88 ? -2.465 -1.552 -14.181 1.00 90.88 88 THR A O 1
ATOM 670 N N . GLU A 1 89 ? -4.311 -0.454 -14.839 1.00 92.88 89 GLU A N 1
ATOM 671 C CA . GLU A 1 89 ? -5.240 -1.203 -13.986 1.00 92.88 89 GLU A CA 1
ATOM 672 C C . GLU A 1 89 ? -5.229 -2.706 -14.305 1.00 92.88 89 GLU A C 1
ATOM 674 O O . GLU A 1 89 ? -5.010 -3.516 -13.400 1.00 92.88 89 GLU A O 1
ATOM 679 N N . GLU A 1 90 ? -5.379 -3.075 -15.582 1.00 93.50 90 GLU A N 1
ATOM 680 C CA . GLU A 1 90 ? -5.339 -4.472 -16.038 1.00 93.50 90 GLU A CA 1
ATOM 681 C C . GLU A 1 90 ? -3.987 -5.119 -15.703 1.00 93.50 90 GLU A C 1
ATOM 683 O O . GLU A 1 90 ? -3.931 -6.207 -15.127 1.00 93.50 90 GLU A O 1
ATOM 688 N N . MET A 1 91 ? -2.882 -4.405 -15.949 1.00 92.56 91 MET A N 1
ATOM 689 C CA . MET A 1 91 ? -1.544 -4.888 -15.601 1.00 92.56 91 MET A CA 1
ATOM 690 C C . MET A 1 91 ? -1.390 -5.156 -14.100 1.00 92.56 91 MET A C 1
ATOM 692 O O . MET A 1 91 ? -0.807 -6.171 -13.718 1.00 92.56 91 MET A O 1
ATOM 696 N N . ILE A 1 92 ? -1.872 -4.251 -13.243 1.00 94.25 92 ILE A N 1
ATOM 697 C CA . ILE A 1 92 ? -1.804 -4.411 -11.786 1.00 94.25 92 ILE A CA 1
ATOM 698 C C . ILE A 1 92 ? -2.605 -5.642 -11.360 1.00 94.25 92 ILE A C 1
ATOM 700 O O . ILE A 1 92 ? -2.078 -6.458 -10.600 1.00 94.25 92 ILE A O 1
ATOM 704 N N . GLY A 1 93 ? -3.831 -5.789 -11.867 1.00 95.88 93 GLY A N 1
ATOM 705 C CA . GLY A 1 93 ? -4.697 -6.931 -11.574 1.00 95.88 93 GLY A CA 1
ATOM 706 C C . GLY A 1 93 ? -4.052 -8.259 -11.964 1.00 95.88 93 GLY A C 1
ATOM 707 O O . GLY A 1 93 ? -3.996 -9.176 -11.145 1.00 95.88 93 GLY A O 1
ATOM 708 N N . ASP A 1 94 ? -3.457 -8.330 -13.154 1.00 94.69 94 ASP A N 1
ATOM 709 C CA . ASP A 1 94 ? -2.778 -9.527 -13.658 1.00 94.69 94 ASP A CA 1
ATOM 710 C C . ASP A 1 94 ? -1.516 -9.889 -12.863 1.00 94.69 94 ASP A C 1
ATOM 712 O O . ASP A 1 94 ? -1.264 -11.061 -12.575 1.00 94.69 94 ASP A O 1
ATOM 716 N N . ILE A 1 95 ? -0.686 -8.897 -12.518 1.00 95.50 95 ILE A N 1
ATOM 717 C CA . ILE A 1 95 ? 0.594 -9.135 -11.832 1.00 95.50 95 ILE A CA 1
ATOM 718 C C . ILE A 1 95 ? 0.369 -9.499 -10.363 1.00 95.50 95 ILE A C 1
ATOM 720 O O . ILE A 1 95 ? 1.050 -10.378 -9.832 1.00 95.50 95 ILE A O 1
ATOM 724 N N . LEU A 1 96 ? -0.547 -8.799 -9.692 1.00 96.06 96 LEU A N 1
ATOM 725 C CA . LEU A 1 96 ? -0.847 -9.023 -8.279 1.00 96.06 96 LEU A CA 1
ATOM 726 C C . LEU A 1 96 ? -1.864 -10.155 -8.077 1.00 96.06 96 LEU A C 1
ATOM 728 O O . LEU A 1 96 ? -1.939 -10.708 -6.978 1.00 96.06 96 LEU A O 1
ATOM 732 N N . GLY A 1 97 ? -2.619 -10.528 -9.112 1.00 95.56 97 GLY A N 1
ATOM 733 C CA . GLY A 1 97 ? -3.667 -11.544 -9.044 1.00 95.56 97 GLY A CA 1
ATOM 734 C C . GLY A 1 97 ? -4.833 -11.125 -8.149 1.00 95.56 97 GLY A C 1
ATOM 735 O O . GLY A 1 97 ? -5.296 -11.937 -7.352 1.00 95.56 97 GLY A O 1
ATOM 736 N N . VAL A 1 98 ? -5.249 -9.858 -8.228 1.00 96.31 98 V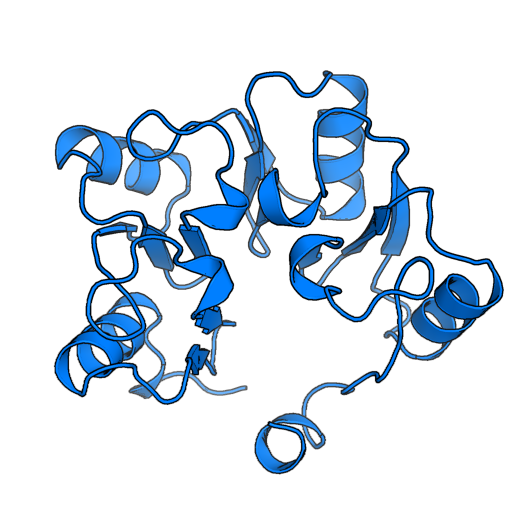AL A N 1
ATOM 737 C CA . VAL A 1 98 ? -6.268 -9.250 -7.352 1.00 96.31 98 VAL A CA 1
ATOM 738 C C . VAL A 1 98 ? -7.261 -8.412 -8.143 1.00 96.31 98 VAL A C 1
ATOM 740 O O . VAL A 1 98 ? -6.940 -7.910 -9.219 1.00 96.31 98 VAL A O 1
ATOM 743 N N . GLU A 1 99 ? -8.448 -8.207 -7.577 1.00 94.75 99 GLU A N 1
ATOM 744 C CA . GLU A 1 99 ? -9.398 -7.228 -8.107 1.00 94.75 99 GLU A CA 1
ATOM 745 C C . GLU A 1 99 ? -8.938 -5.807 -7.767 1.00 94.75 99 GLU A C 1
ATOM 747 O O . GLU A 1 99 ? -8.548 -5.520 -6.631 1.00 94.75 99 GLU A O 1
ATOM 752 N N . VAL A 1 100 ? -8.965 -4.916 -8.757 1.00 95.75 100 VAL A N 1
ATOM 753 C CA . VAL A 1 100 ? -8.480 -3.543 -8.616 1.00 95.75 100 VAL A CA 1
ATOM 754 C C . VAL A 1 100 ? -9.662 -2.578 -8.588 1.00 95.75 100 VAL A C 1
ATOM 756 O O . VAL A 1 100 ? -10.565 -2.654 -9.414 1.00 95.75 100 VAL A O 1
ATOM 759 N N . PHE A 1 101 ? -9.651 -1.656 -7.629 1.00 94.75 101 PHE A N 1
ATOM 760 C CA . PHE A 1 101 ? -10.687 -0.649 -7.441 1.00 94.75 101 PHE A CA 1
ATOM 761 C C . PHE A 1 101 ? -10.081 0.751 -7.460 1.00 94.75 101 PHE A C 1
ATOM 763 O O . PHE A 1 101 ? -9.141 1.062 -6.722 1.00 94.75 101 PHE A O 1
ATOM 770 N N . ARG A 1 102 ? -10.659 1.641 -8.265 1.00 94.25 102 ARG A N 1
ATOM 771 C CA . ARG A 1 102 ? -10.323 3.068 -8.240 1.00 94.25 102 ARG A CA 1
ATOM 772 C C . ARG A 1 102 ? -11.021 3.734 -7.078 1.00 94.25 102 ARG A C 1
ATOM 774 O O . ARG A 1 102 ? -12.249 3.717 -7.011 1.00 94.25 102 ARG A O 1
ATOM 781 N N . GLN A 1 103 ? -10.247 4.327 -6.176 1.00 93.75 103 GLN A N 1
ATOM 782 C CA . GLN A 1 103 ? -10.830 4.887 -4.970 1.00 93.75 103 GLN A CA 1
ATOM 783 C C . GLN A 1 103 ? -10.066 6.094 -4.431 1.00 93.75 103 GLN A C 1
ATOM 785 O O . GLN A 1 103 ? -8.926 6.363 -4.808 1.00 93.75 103 GLN A O 1
ATOM 790 N N . THR A 1 104 ? -10.716 6.838 -3.540 1.00 93.81 104 THR A N 1
ATOM 791 C CA . THR A 1 104 ? -10.126 7.944 -2.787 1.00 93.81 104 THR A CA 1
ATOM 792 C C . THR A 1 104 ? -10.285 7.719 -1.288 1.00 93.81 104 THR A C 1
ATOM 794 O O . THR A 1 104 ? -11.218 7.056 -0.841 1.00 93.81 104 THR A O 1
ATOM 797 N N . ILE A 1 105 ? -9.361 8.264 -0.498 1.00 92.88 105 ILE A N 1
ATOM 798 C CA . ILE A 1 105 ? -9.380 8.164 0.966 1.00 92.88 105 ILE A CA 1
ATOM 799 C C . ILE A 1 105 ? -9.399 9.573 1.544 1.00 92.88 105 ILE A C 1
ATOM 801 O O . ILE A 1 105 ? -8.454 10.342 1.349 1.00 92.88 105 ILE A O 1
ATOM 805 N N . ALA A 1 106 ? -10.482 9.924 2.243 1.00 91.25 106 ALA A N 1
ATOM 806 C CA . ALA A 1 106 ? -10.710 11.272 2.770 1.00 91.25 106 ALA A CA 1
ATOM 807 C C . ALA A 1 106 ? -10.535 12.374 1.698 1.00 91.25 106 ALA A C 1
ATOM 809 O O . ALA A 1 106 ? -9.916 13.407 1.949 1.00 91.25 106 ALA A O 1
ATOM 810 N N . GLY A 1 107 ? -11.011 12.119 0.472 1.00 90.00 107 GLY A N 1
ATOM 811 C CA . GLY A 1 107 ? -10.871 13.028 -0.674 1.00 90.00 107 GLY A CA 1
ATOM 812 C C . GLY A 1 107 ? -9.478 13.069 -1.319 1.00 90.00 107 GLY A C 1
ATOM 813 O O . GLY A 1 107 ? -9.267 13.851 -2.242 1.00 90.00 107 GLY A O 1
ATOM 814 N N . ASN A 1 108 ? -8.529 12.239 -0.871 1.00 92.06 108 ASN A N 1
ATOM 815 C CA . ASN A 1 108 ? -7.200 12.126 -1.473 1.00 92.06 108 ASN A CA 1
ATOM 816 C C . ASN A 1 108 ? -7.138 10.954 -2.453 1.00 92.06 108 ASN A C 1
ATOM 818 O O . ASN A 1 108 ? -7.540 9.837 -2.127 1.00 92.06 108 ASN A O 1
ATOM 822 N N . THR A 1 109 ? -6.549 11.187 -3.622 1.00 92.25 109 THR A N 1
ATOM 823 C CA . THR A 1 109 ? -6.350 10.163 -4.660 1.00 92.25 109 THR A CA 1
ATOM 824 C C . THR A 1 109 ? -5.117 9.283 -4.424 1.00 92.25 109 THR A C 1
ATOM 826 O O . THR A 1 109 ? -5.008 8.195 -4.984 1.00 92.25 109 THR A O 1
ATOM 829 N N . LEU A 1 110 ? -4.179 9.719 -3.573 1.00 93.62 110 LEU A N 1
ATOM 830 C CA . LEU A 1 110 ? -2.961 8.976 -3.221 1.00 93.62 110 LEU A CA 1
ATOM 831 C C . LEU A 1 110 ? -3.238 7.906 -2.156 1.00 93.62 110 LEU A C 1
ATOM 833 O O . LEU A 1 110 ? -2.743 7.984 -1.028 1.00 93.62 110 LEU A O 1
ATOM 837 N N . VAL A 1 111 ? -4.042 6.904 -2.508 1.00 94.50 111 VAL A N 1
ATOM 838 C CA . VAL A 1 111 ? -4.502 5.855 -1.583 1.00 94.50 111 VAL A CA 1
ATOM 839 C C . VAL A 1 111 ? -3.353 5.126 -0.876 1.00 94.50 111 VAL A C 1
ATOM 841 O O . VAL A 1 111 ? -3.431 4.889 0.328 1.00 94.50 111 VAL A O 1
ATOM 844 N N . GLY A 1 112 ? -2.240 4.878 -1.572 1.00 93.62 112 GLY A N 1
ATOM 845 C CA . GLY A 1 112 ? -1.044 4.232 -1.021 1.00 93.62 112 GLY A CA 1
ATOM 846 C C . GLY A 1 112 ? -0.282 5.081 -0.003 1.00 93.62 112 GLY A C 1
ATOM 847 O O . GLY A 1 112 ? 0.462 4.546 0.804 1.00 93.62 112 GLY A O 1
ATOM 848 N N . SER A 1 113 ? -0.482 6.403 0.028 1.00 94.31 113 SER A N 1
ATOM 849 C CA . SER A 1 113 ? 0.096 7.259 1.080 1.00 94.31 113 SER A CA 1
ATOM 850 C C . SER A 1 113 ? -0.749 7.280 2.358 1.00 94.31 113 SER A C 1
ATOM 852 O O . SER A 1 113 ? -0.215 7.470 3.456 1.00 94.31 113 SER A O 1
ATOM 854 N N . TYR A 1 114 ? -2.063 7.102 2.210 1.00 95.50 114 TYR A N 1
ATOM 855 C CA . TYR A 1 114 ? -3.064 7.383 3.240 1.00 95.50 114 TYR A CA 1
ATOM 856 C C . TYR A 1 114 ? -3.811 6.140 3.766 1.00 95.50 114 TYR A C 1
ATOM 858 O O . TYR A 1 114 ? -4.625 6.287 4.676 1.00 95.50 114 TYR A O 1
ATOM 866 N N . CYS A 1 115 ? -3.519 4.933 3.264 1.00 95.00 115 CYS A N 1
ATOM 867 C CA . CYS A 1 115 ? -3.902 3.647 3.875 1.00 95.00 115 CYS A CA 1
ATOM 868 C C . CYS A 1 115 ? -2.673 2.759 4.074 1.00 95.00 115 CYS A C 1
ATOM 870 O O . CYS A 1 115 ? -1.713 2.811 3.308 1.00 95.00 115 CYS A O 1
ATOM 872 N N . ALA A 1 116 ? -2.745 1.901 5.086 1.00 96.19 116 ALA A N 1
ATOM 873 C CA . ALA A 1 116 ? -1.990 0.657 5.147 1.00 96.19 116 ALA A CA 1
ATOM 874 C C . ALA A 1 116 ? -2.991 -0.500 5.228 1.00 96.19 116 ALA A C 1
ATOM 876 O O . ALA A 1 116 ? -3.874 -0.475 6.086 1.00 96.19 116 ALA A O 1
ATOM 877 N N . ILE A 1 117 ? -2.863 -1.491 4.347 1.00 95.62 117 ILE A N 1
ATOM 878 C CA . ILE A 1 117 ? -3.802 -2.612 4.204 1.00 95.62 117 ILE A CA 1
ATOM 879 C C . ILE A 1 117 ? -3.078 -3.950 4.390 1.00 95.62 117 ILE A C 1
ATOM 881 O O . ILE A 1 117 ? -1.933 -4.105 3.974 1.00 95.62 117 ILE A O 1
ATOM 885 N N . SER A 1 118 ? -3.757 -4.912 5.013 1.00 95.50 118 SER A N 1
ATOM 886 C CA . SER A 1 118 ? -3.410 -6.336 5.002 1.00 95.50 118 SER A CA 1
ATOM 887 C C . SER A 1 118 ? -4.657 -7.171 4.686 1.00 95.50 118 SER A C 1
ATOM 889 O O . SER A 1 118 ? -5.727 -6.619 4.409 1.00 95.50 118 SER A O 1
ATOM 891 N N . ASN A 1 119 ? -4.561 -8.502 4.731 1.00 94.31 119 ASN A N 1
ATOM 892 C CA . ASN A 1 119 ? -5.740 -9.356 4.565 1.00 94.31 119 ASN A CA 1
ATOM 893 C C . ASN A 1 119 ? -6.673 -9.292 5.792 1.00 94.31 119 ASN A C 1
ATOM 895 O O . ASN A 1 119 ? -7.838 -9.675 5.711 1.00 94.31 119 ASN A O 1
ATOM 899 N N . ALA A 1 120 ? -6.180 -8.803 6.937 1.00 93.25 120 ALA A N 1
ATOM 900 C CA . ALA A 1 120 ? -6.937 -8.732 8.186 1.00 93.25 120 ALA A CA 1
ATOM 901 C C . ALA A 1 120 ? -7.691 -7.405 8.392 1.00 93.25 120 ALA A C 1
ATOM 903 O O . ALA A 1 120 ? -8.676 -7.398 9.134 1.00 93.25 120 ALA A O 1
ATOM 904 N N . GLY A 1 121 ? -7.243 -6.307 7.769 1.00 94.94 121 GLY A N 1
ATOM 905 C CA . GLY A 1 121 ? -7.840 -4.970 7.900 1.00 94.94 121 GLY A CA 1
ATOM 906 C C . GLY A 1 121 ? -7.084 -3.871 7.142 1.00 94.94 121 GLY A C 1
ATOM 907 O O . GLY A 1 121 ? -6.021 -4.125 6.580 1.00 94.94 121 GLY A O 1
ATOM 908 N N . CYS A 1 122 ? -7.612 -2.640 7.142 1.00 96.25 122 CYS A N 1
ATOM 909 C CA . CYS A 1 122 ? -6.891 -1.423 6.727 1.00 96.25 122 CYS A CA 1
ATOM 910 C C . CYS A 1 122 ? -7.017 -0.317 7.787 1.00 96.25 122 CYS A C 1
ATOM 912 O O . CYS A 1 122 ? -8.071 -0.100 8.394 1.00 96.25 122 CYS A O 1
ATOM 914 N N . LEU A 1 123 ? -5.915 0.410 7.975 1.00 96.75 123 LEU A N 1
ATOM 915 C CA . LEU A 1 123 ? -5.863 1.679 8.693 1.00 96.75 123 LEU A CA 1
ATOM 916 C C . LEU A 1 123 ? -5.822 2.817 7.670 1.00 96.75 123 LEU A C 1
ATOM 918 O O . LEU A 1 123 ? -4.906 2.852 6.849 1.00 96.75 123 LEU A O 1
ATOM 922 N N . VAL A 1 124 ? -6.770 3.751 7.741 1.00 96.94 124 VAL A N 1
ATOM 923 C CA . VAL A 1 124 ? -6.875 4.903 6.829 1.00 96.94 124 VAL A CA 1
ATOM 924 C C . VAL A 1 124 ? -6.693 6.241 7.538 1.00 96.94 124 VAL A C 1
ATOM 926 O O . VAL A 1 124 ? -6.724 6.331 8.768 1.00 96.94 124 VAL A O 1
ATOM 929 N N . HIS A 1 125 ? -6.553 7.291 6.728 1.00 95.69 125 HIS A N 1
ATOM 930 C CA . HIS A 1 125 ? -6.548 8.693 7.130 1.00 95.69 125 HIS A CA 1
ATOM 931 C C . HIS A 1 125 ? -7.625 9.019 8.192 1.00 95.69 125 HIS A C 1
ATOM 933 O O . HIS A 1 125 ? -8.783 8.613 8.033 1.00 95.69 125 HIS A O 1
ATOM 939 N N . PRO A 1 126 ? -7.303 9.804 9.241 1.00 94.62 126 PRO A N 1
ATOM 940 C CA . PRO A 1 126 ? -8.198 10.026 10.382 1.00 94.62 126 PRO A CA 1
ATOM 941 C C . PRO A 1 126 ? -9.478 10.804 10.042 1.00 94.62 126 PRO A C 1
ATOM 943 O O . PRO A 1 126 ? -10.484 10.644 10.722 1.00 94.62 126 PRO A O 1
ATOM 946 N N . HIS A 1 127 ? -9.455 11.637 8.998 1.00 94.69 127 HIS A N 1
ATOM 947 C CA . HIS A 1 127 ? -10.625 12.396 8.528 1.00 94.69 127 HIS A CA 1
ATOM 948 C C . HIS A 1 127 ? -11.516 11.636 7.531 1.00 94.69 127 HIS A C 1
ATOM 950 O O . HIS A 1 127 ? -12.376 12.247 6.904 1.00 94.69 127 HIS A O 1
ATOM 956 N N . THR A 1 128 ? -11.308 10.330 7.347 1.00 94.31 128 THR A N 1
ATOM 957 C CA . THR A 1 128 ? -12.215 9.513 6.524 1.00 94.31 128 THR A CA 1
ATOM 958 C C . THR A 1 128 ? -13.585 9.453 7.201 1.00 94.31 128 THR A C 1
ATOM 960 O O . THR A 1 128 ? -13.657 9.195 8.406 1.00 94.31 128 THR A O 1
ATOM 963 N N . SER A 1 129 ? -14.660 9.735 6.457 1.00 94.81 129 SER A N 1
ATOM 964 C CA . SER A 1 129 ? -16.011 9.758 7.026 1.00 94.81 129 SER A CA 1
ATOM 965 C C . SER A 1 129 ? -16.458 8.354 7.438 1.00 94.81 129 SER A C 1
ATOM 967 O O . SER A 1 129 ? -15.928 7.348 6.966 1.00 94.81 129 SER A O 1
ATOM 969 N N . VAL A 1 130 ? -17.422 8.269 8.355 1.00 94.38 130 VAL A N 1
ATOM 970 C CA . VAL A 1 130 ? -17.929 6.970 8.817 1.00 94.38 130 VAL A CA 1
ATOM 971 C C . VAL A 1 130 ? -18.627 6.244 7.669 1.00 94.38 130 VAL A C 1
ATOM 973 O O . VAL A 1 130 ? -18.483 5.033 7.535 1.00 94.38 130 VAL A O 1
ATOM 976 N N . GLU A 1 131 ? -19.332 6.990 6.826 1.00 94.38 131 GLU A N 1
ATOM 977 C CA . GLU A 1 131 ? -19.968 6.513 5.606 1.00 94.38 131 GLU A CA 1
ATOM 978 C C . GLU A 1 131 ? -18.935 5.896 4.650 1.00 94.38 131 GLU A C 1
ATOM 980 O O . GLU A 1 131 ? -19.074 4.723 4.299 1.00 94.38 131 GLU A O 1
ATOM 985 N N . ASP A 1 132 ? -17.848 6.615 4.342 1.00 93.62 132 ASP A N 1
ATOM 986 C CA . ASP A 1 132 ? -16.774 6.105 3.476 1.00 93.62 132 ASP A CA 1
ATOM 987 C C . ASP A 1 132 ? -16.136 4.837 4.065 1.00 93.62 132 ASP A C 1
ATOM 989 O O . ASP A 1 132 ? -15.867 3.880 3.343 1.00 93.62 132 ASP A O 1
ATOM 993 N N . LEU A 1 133 ? -15.907 4.788 5.385 1.00 94.25 133 LEU A N 1
ATOM 994 C CA . LEU A 1 133 ? -15.354 3.597 6.043 1.00 94.25 133 LEU A CA 1
ATOM 995 C C . LEU A 1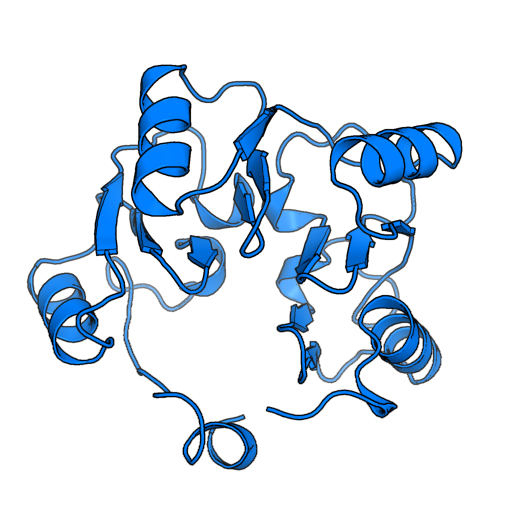 133 ? -16.251 2.367 5.842 1.00 94.25 133 LEU A C 1
ATOM 997 O O . LEU A 1 133 ? -15.738 1.277 5.585 1.00 94.25 133 LEU A O 1
ATOM 1001 N N . TYR A 1 134 ? -17.573 2.525 5.960 1.00 94.31 134 TYR A N 1
ATOM 1002 C CA . TYR A 1 134 ? -18.522 1.430 5.744 1.00 94.31 134 TYR A CA 1
ATOM 1003 C C . TYR A 1 134 ? -18.576 0.994 4.280 1.00 94.31 134 TYR A C 1
ATOM 1005 O O . TYR A 1 134 ? -18.598 -0.210 4.009 1.00 94.31 134 TYR A O 1
ATOM 1013 N N . GLU A 1 135 ? -18.569 1.943 3.345 1.00 92.88 135 GLU A N 1
ATOM 1014 C CA . GLU A 1 135 ? -18.552 1.649 1.911 1.00 92.88 135 GLU A CA 1
ATOM 1015 C C . GLU A 1 135 ? -17.281 0.892 1.516 1.00 92.88 135 GLU A C 1
ATOM 1017 O O . GLU A 1 135 ? -17.368 -0.185 0.926 1.00 92.88 135 GLU A O 1
ATOM 1022 N N . LEU A 1 136 ? -16.108 1.388 1.923 1.00 93.06 136 LEU A N 1
ATOM 1023 C CA . LEU A 1 136 ? -14.814 0.748 1.668 1.00 93.06 136 LEU A CA 1
ATOM 1024 C C . LEU A 1 136 ? -14.727 -0.643 2.291 1.00 93.06 136 LEU A C 1
ATOM 1026 O O . LEU A 1 136 ? -14.256 -1.580 1.650 1.00 93.06 136 LEU A O 1
ATOM 1030 N N . SER A 1 137 ? -15.204 -0.787 3.529 1.00 93.50 137 SER A N 1
ATOM 1031 C CA . SER A 1 137 ? -15.185 -2.073 4.222 1.00 93.50 137 SER A CA 1
ATOM 1032 C C . SER A 1 137 ? -16.091 -3.104 3.557 1.00 93.50 137 SER A C 1
ATOM 1034 O O . SER A 1 137 ? -15.744 -4.282 3.517 1.00 93.50 137 SER A O 1
ATOM 1036 N N . THR A 1 138 ? -17.221 -2.663 3.002 1.00 92.50 138 THR A N 1
ATOM 1037 C CA . THR A 1 138 ? -18.139 -3.535 2.259 1.00 92.50 138 THR A CA 1
ATOM 1038 C C . THR A 1 138 ? -17.566 -3.908 0.896 1.00 92.50 138 THR A C 1
ATOM 1040 O O . THR A 1 138 ? -17.661 -5.062 0.498 1.00 92.50 138 THR A O 1
ATOM 1043 N N . LEU A 1 139 ? -16.958 -2.947 0.196 1.00 90.75 139 LEU A N 1
ATOM 1044 C CA . LEU A 1 139 ? -16.393 -3.147 -1.137 1.00 90.75 139 LEU A CA 1
ATOM 1045 C C . LEU A 1 139 ? -15.196 -4.104 -1.127 1.00 90.75 139 LEU A C 1
ATOM 1047 O O . LEU A 1 139 ? -15.080 -4.951 -2.001 1.00 90.75 139 LEU A O 1
ATOM 1051 N N . LEU A 1 140 ? -14.301 -3.947 -0.151 1.00 90.12 140 LEU A N 1
ATOM 1052 C CA . LEU A 1 140 ? -13.018 -4.657 -0.100 1.00 90.12 140 LEU A CA 1
ATOM 1053 C C . LEU A 1 140 ? -13.035 -5.856 0.854 1.00 90.12 140 LEU A C 1
ATOM 1055 O O . LEU A 1 140 ? -12.002 -6.489 1.055 1.00 90.12 140 LEU A O 1
ATOM 1059 N N . GLU A 1 141 ? -14.183 -6.123 1.481 1.00 91.00 141 GLU A N 1
ATOM 1060 C CA . GLU A 1 141 ? -14.417 -7.226 2.423 1.00 91.00 141 GLU A CA 1
ATOM 1061 C C . GLU A 1 141 ? -13.414 -7.300 3.596 1.00 91.00 141 GLU A C 1
ATOM 1063 O O . GLU A 1 141 ? -13.221 -8.347 4.217 1.00 91.00 141 GLU A O 1
ATOM 1068 N N . VAL A 1 142 ? -12.792 -6.172 3.952 1.00 91.75 142 VAL A N 1
ATOM 1069 C CA . VAL A 1 142 ? -11.864 -6.046 5.088 1.00 91.75 142 VAL A CA 1
ATOM 1070 C C . VAL A 1 142 ? -12.314 -4.930 6.032 1.00 91.75 142 VAL A C 1
ATOM 1072 O O . VAL A 1 142 ? -12.928 -3.961 5.590 1.00 91.75 142 VAL A O 1
ATOM 1075 N N . PRO A 1 143 ? -12.055 -5.017 7.349 1.00 92.88 143 PRO A N 1
ATOM 1076 C CA . PRO A 1 143 ? -12.427 -3.959 8.283 1.00 92.88 143 PRO A CA 1
ATOM 1077 C C . PRO A 1 143 ? -11.545 -2.716 8.104 1.00 92.88 143 PRO A C 1
ATOM 1079 O O . PRO A 1 143 ? -10.317 -2.805 8.140 1.00 92.88 143 PRO A O 1
ATOM 1082 N N . PHE A 1 144 ? -12.181 -1.550 7.975 1.00 94.19 144 PHE A N 1
ATOM 1083 C CA . PHE A 1 144 ? -11.518 -0.247 7.892 1.00 94.19 144 PHE A CA 1
ATOM 1084 C C . PHE A 1 144 ? -11.631 0.511 9.213 1.00 94.19 144 PHE A C 1
ATOM 1086 O O . PHE A 1 144 ? -12.705 0.592 9.810 1.00 94.19 144 PHE A O 1
ATOM 1093 N N . ILE A 1 145 ? -10.527 1.104 9.662 1.00 95.44 145 ILE A N 1
ATOM 1094 C CA . ILE A 1 145 ? -10.504 2.009 10.814 1.00 95.44 145 ILE A CA 1
ATOM 1095 C C . ILE A 1 145 ? -9.736 3.274 10.441 1.00 95.44 145 ILE A C 1
ATOM 1097 O O . ILE A 1 145 ? -8.657 3.210 9.859 1.00 95.44 145 ILE A O 1
ATOM 1101 N N . ALA A 1 146 ? -10.281 4.429 10.813 1.00 96.25 146 ALA A N 1
ATOM 1102 C CA . ALA A 1 146 ? -9.584 5.704 10.725 1.00 96.25 146 ALA A CA 1
ATOM 1103 C C . ALA A 1 146 ? -8.673 5.903 11.946 1.00 96.25 146 ALA A C 1
ATOM 1105 O O . ALA A 1 146 ? -9.078 5.662 13.087 1.00 96.25 146 ALA A O 1
ATOM 1106 N N . GLY A 1 147 ? -7.443 6.358 11.721 1.00 95.31 147 GLY A N 1
ATOM 1107 C CA . GLY A 1 147 ? -6.503 6.624 12.804 1.00 95.31 147 GLY A CA 1
ATOM 1108 C C . GLY A 1 147 ? -5.260 7.363 12.338 1.00 95.31 147 GLY A C 1
ATOM 1109 O O . GLY A 1 147 ? -5.197 7.862 11.222 1.00 95.31 147 GLY A O 1
ATOM 1110 N N . THR A 1 148 ? -4.271 7.453 13.219 1.00 96.25 148 THR A N 1
ATOM 1111 C CA . THR A 1 148 ? -2.998 8.123 12.945 1.00 96.25 148 THR A CA 1
ATOM 1112 C C . THR A 1 148 ? -1.829 7.241 13.335 1.00 96.25 148 THR A C 1
ATOM 1114 O O . THR A 1 148 ? -1.974 6.247 14.048 1.00 96.25 148 THR A O 1
ATOM 1117 N N . VAL A 1 149 ? -0.646 7.636 12.882 1.00 95.38 149 VAL A N 1
ATOM 1118 C CA . VAL A 1 149 ? 0.628 7.029 13.271 1.00 95.38 149 VAL A CA 1
ATOM 1119 C C . VAL A 1 149 ? 1.586 8.123 13.738 1.00 95.38 149 VAL A C 1
ATOM 1121 O O . VAL A 1 149 ? 1.398 9.292 13.425 1.00 95.38 149 VAL A O 1
ATOM 1124 N N . ASN A 1 150 ? 2.654 7.781 14.460 1.00 94.69 150 ASN A N 1
ATOM 1125 C CA . ASN A 1 150 ? 3.725 8.728 14.807 1.00 94.69 150 ASN A CA 1
ATOM 1126 C C . ASN A 1 150 ? 3.271 10.042 15.486 1.00 94.69 150 ASN A C 1
ATOM 1128 O O . ASN A 1 150 ? 3.7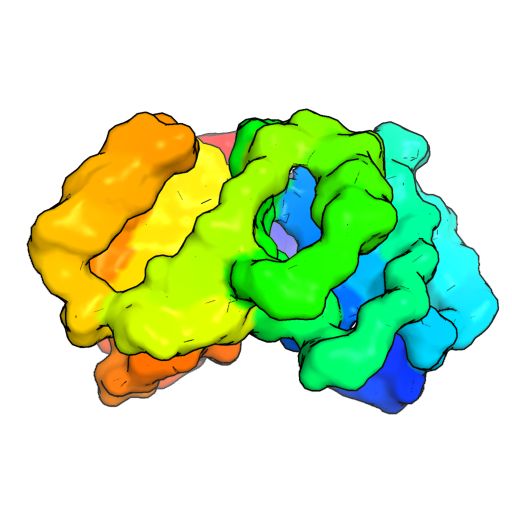96 11.104 15.150 1.00 94.69 150 ASN A O 1
ATOM 1132 N N . ARG A 1 151 ? 2.365 9.976 16.475 1.00 93.12 151 ARG A N 1
ATOM 1133 C CA . ARG A 1 151 ? 1.805 11.144 17.200 1.00 93.12 151 ARG A CA 1
ATOM 1134 C C . ARG A 1 151 ? 0.955 12.048 16.313 1.00 93.12 151 ARG A C 1
ATOM 1136 O O . ARG A 1 151 ? 1.155 13.262 16.292 1.00 93.12 151 ARG A O 1
ATOM 1143 N N . GLY A 1 152 ? -0.017 11.462 15.625 1.00 92.56 152 GLY A N 1
ATOM 1144 C CA . GLY A 1 152 ? -0.998 12.236 14.863 1.00 92.56 152 GLY A CA 1
ATOM 1145 C C . GLY A 1 152 ? -0.623 12.495 13.404 1.00 92.56 152 GLY A C 1
ATOM 1146 O O . GLY A 1 152 ? -1.253 13.328 12.766 1.00 92.56 152 GLY A O 1
ATOM 1147 N N . SER A 1 153 ? 0.383 11.805 12.858 1.00 94.00 153 SER A N 1
ATOM 1148 C CA . SER A 1 153 ? 0.655 11.845 11.420 1.00 94.00 153 SER A CA 1
ATOM 1149 C C . SER A 1 153 ? -0.482 11.180 10.653 1.00 94.00 153 SER A C 1
ATOM 1151 O O . SER A 1 153 ? -0.830 10.024 10.899 1.00 94.00 153 SER A O 1
ATOM 1153 N N . GLU A 1 154 ? -0.999 11.915 9.676 1.00 93.12 154 GLU A N 1
ATOM 1154 C CA . GLU A 1 154 ? -2.050 11.487 8.753 1.00 93.12 154 GLU A CA 1
ATOM 1155 C C . GLU A 1 154 ? -1.509 10.616 7.605 1.00 93.12 154 GLU A C 1
ATOM 1157 O O . GLU A 1 154 ? -2.247 9.848 6.992 1.00 93.12 154 GLU A O 1
ATOM 1162 N N . ALA A 1 155 ? -0.204 10.703 7.320 1.00 92.88 155 ALA A N 1
ATOM 1163 C CA . ALA A 1 155 ? 0.471 9.869 6.327 1.00 92.88 155 ALA A CA 1
ATOM 1164 C C . ALA A 1 155 ? 0.726 8.460 6.890 1.00 92.88 155 ALA A C 1
ATOM 1166 O O . ALA A 1 155 ? 1.792 8.191 7.455 1.00 92.88 155 ALA A O 1
ATOM 1167 N N . ILE A 1 156 ? -0.265 7.576 6.753 1.00 95.19 156 ILE A N 1
ATOM 1168 C CA . ILE A 1 156 ? -0.262 6.235 7.350 1.00 95.19 156 ILE A CA 1
ATOM 1169 C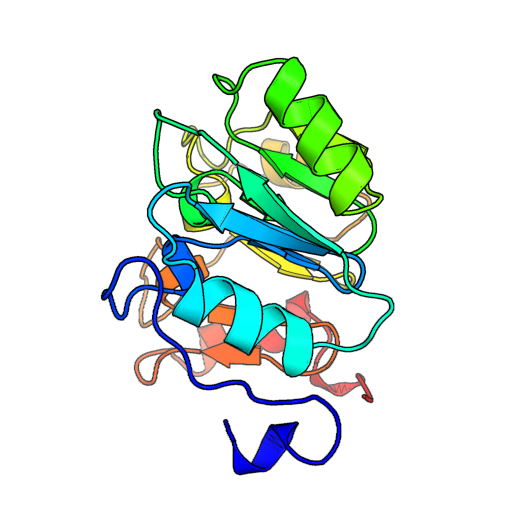 C . ILE A 1 156 ? 0.897 5.382 6.823 1.00 95.19 156 ILE A C 1
ATOM 1171 O O . ILE A 1 156 ? 1.717 4.914 7.612 1.00 95.19 156 ILE A O 1
ATOM 1175 N N . ALA A 1 157 ? 1.036 5.247 5.502 1.00 93.31 157 ALA A N 1
ATOM 1176 C CA . ALA A 1 157 ? 2.044 4.371 4.893 1.00 93.31 157 ALA A CA 1
ATOM 1177 C C . ALA A 1 157 ? 3.492 4.847 5.101 1.00 93.31 157 ALA A C 1
ATOM 1179 O O . ALA A 1 157 ? 4.439 4.069 5.019 1.00 93.31 157 ALA A O 1
ATOM 1180 N N . ALA A 1 158 ? 3.690 6.133 5.413 1.00 92.56 158 ALA A N 1
ATOM 1181 C CA . ALA A 1 158 ? 5.007 6.651 5.779 1.00 92.56 158 ALA A CA 1
ATOM 1182 C C . ALA A 1 158 ? 5.439 6.207 7.186 1.00 92.56 158 ALA A C 1
ATOM 1184 O O . ALA A 1 158 ? 6.631 6.209 7.499 1.00 92.56 158 ALA A O 1
ATOM 1185 N N . GLY A 1 159 ? 4.475 5.877 8.049 1.00 93.06 159 GLY A N 1
ATOM 1186 C CA . GLY A 1 159 ? 4.708 5.535 9.444 1.00 93.06 159 GLY A CA 1
ATOM 1187 C C . GLY A 1 159 ? 4.432 4.085 9.809 1.00 93.06 159 GLY A C 1
ATOM 1188 O O . GLY A 1 159 ? 4.833 3.697 10.901 1.00 93.06 159 GLY A O 1
ATOM 1189 N N . LEU A 1 160 ? 3.784 3.314 8.935 1.00 95.44 160 LEU A N 1
ATOM 1190 C CA . LEU A 1 160 ? 3.368 1.940 9.181 1.00 95.44 160 LEU A CA 1
ATOM 1191 C C . LEU A 1 160 ? 3.533 1.089 7.920 1.00 95.44 160 LEU A C 1
ATOM 1193 O O . LEU A 1 160 ? 3.045 1.444 6.852 1.00 95.44 160 LEU A O 1
ATOM 1197 N N . ILE A 1 161 ? 4.157 -0.072 8.086 1.00 94.31 161 ILE A N 1
ATOM 1198 C CA . ILE A 1 161 ? 4.084 -1.193 7.147 1.00 94.31 161 ILE A CA 1
ATOM 1199 C C . ILE A 1 161 ? 3.590 -2.417 7.910 1.00 94.31 161 ILE A C 1
ATOM 1201 O O . ILE A 1 161 ? 3.953 -2.612 9.072 1.00 94.31 161 ILE A O 1
ATOM 1205 N N . VAL A 1 162 ? 2.756 -3.234 7.284 1.00 94.94 162 VAL A N 1
ATOM 1206 C CA . VAL A 1 162 ? 2.080 -4.337 7.965 1.00 94.94 162 VAL A CA 1
ATOM 1207 C C . VAL A 1 162 ? 1.833 -5.483 6.997 1.00 94.94 162 VAL A C 1
ATOM 1209 O O . VAL A 1 162 ? 1.582 -5.261 5.818 1.00 94.94 162 VAL A O 1
ATOM 1212 N N . ASN A 1 163 ? 1.944 -6.703 7.501 1.00 92.88 163 ASN A N 1
ATOM 1213 C CA . ASN A 1 163 ? 1.430 -7.903 6.858 1.00 92.88 163 ASN A CA 1
ATOM 1214 C C . ASN A 1 163 ? 0.452 -8.591 7.828 1.00 92.88 163 ASN A C 1
ATOM 1216 O O . ASN A 1 163 ? 0.075 -8.020 8.850 1.00 92.88 163 ASN A O 1
ATOM 1220 N N . ASP A 1 164 ? 0.039 -9.815 7.527 1.00 90.62 164 ASP A N 1
ATOM 1221 C CA . ASP A 1 164 ? -0.992 -10.498 8.315 1.00 90.62 164 ASP A CA 1
ATOM 1222 C C . ASP A 1 164 ? -0.570 -10.870 9.743 1.00 90.62 164 ASP A C 1
ATOM 1224 O O . ASP A 1 164 ? -1.434 -11.150 10.571 1.00 90.62 164 ASP A O 1
ATOM 1228 N N . TRP A 1 165 ? 0.729 -10.865 10.056 1.00 89.62 165 TRP A N 1
ATOM 1229 C CA . TRP A 1 165 ? 1.243 -11.346 11.344 1.00 89.62 165 TRP A CA 1
ATOM 1230 C C . TRP A 1 165 ? 2.252 -10.427 12.033 1.00 89.62 165 TRP A C 1
ATOM 1232 O O . TRP A 1 165 ? 2.562 -10.619 13.207 1.00 89.62 165 TRP A O 1
ATOM 1242 N N . THR A 1 166 ? 2.746 -9.392 11.360 1.00 91.50 166 THR A N 1
ATOM 1243 C CA . THR A 1 166 ? 3.639 -8.392 11.943 1.00 91.50 166 THR A CA 1
ATOM 1244 C C . THR A 1 166 ? 3.416 -7.010 11.340 1.00 91.50 166 THR A C 1
ATOM 1246 O O . THR A 1 166 ? 3.155 -6.842 10.151 1.00 91.50 166 THR A O 1
ATOM 1249 N N . GLY A 1 167 ? 3.591 -5.985 12.172 1.00 92.56 167 GLY A N 1
ATOM 1250 C CA . GLY A 1 167 ? 3.574 -4.583 11.771 1.00 92.56 167 GLY A CA 1
ATOM 1251 C C . GLY A 1 167 ? 4.818 -3.861 12.273 1.00 92.56 167 GLY A C 1
ATOM 1252 O O . GLY A 1 167 ? 5.236 -4.047 13.414 1.00 92.56 167 GLY A O 1
ATOM 1253 N N . PHE A 1 168 ? 5.408 -3.014 11.434 1.00 94.25 168 PHE A N 1
ATOM 1254 C CA . PHE A 1 168 ? 6.480 -2.105 11.827 1.00 94.25 168 PHE A CA 1
ATOM 1255 C C . PHE A 1 168 ? 5.962 -0.678 11.768 1.00 94.25 168 PHE A C 1
ATOM 1257 O O . PHE A 1 168 ? 5.534 -0.207 10.717 1.00 94.25 168 PHE A O 1
ATOM 1264 N N . THR A 1 169 ? 6.050 0.015 12.897 1.00 94.81 169 THR A N 1
ATOM 1265 C CA . THR A 1 169 ? 5.676 1.423 13.015 1.00 94.81 169 THR A CA 1
ATOM 1266 C C . THR A 1 169 ? 6.897 2.291 13.306 1.00 94.81 169 THR A C 1
ATOM 1268 O O . THR A 1 169 ? 7.913 1.815 13.822 1.00 94.81 169 THR A O 1
ATOM 1271 N N . GLY A 1 170 ? 6.803 3.584 13.000 1.00 93.69 170 GLY A N 1
ATOM 1272 C CA . GLY A 1 170 ? 7.812 4.561 13.393 1.00 93.69 170 GLY A CA 1
ATOM 1273 C C . GLY A 1 170 ? 7.954 4.670 14.917 1.00 93.69 170 GLY A C 1
ATOM 1274 O O . GLY A 1 170 ? 7.010 4.456 15.677 1.00 93.69 170 GLY A O 1
ATOM 1275 N N . SER A 1 171 ? 9.156 5.032 15.373 1.00 93.25 171 SER A N 1
ATOM 1276 C CA . SER A 1 171 ? 9.522 5.086 16.799 1.00 93.25 171 SER A CA 1
ATOM 1277 C C . SER A 1 171 ? 8.751 6.125 17.612 1.00 93.25 171 SER A C 1
ATOM 1279 O O . SER A 1 171 ? 8.755 6.075 18.840 1.00 93.25 171 SER A O 1
ATOM 1281 N N . ASN A 1 172 ? 8.111 7.081 16.941 1.00 94.69 172 ASN A N 1
ATOM 1282 C CA . ASN A 1 172 ? 7.317 8.109 17.595 1.00 94.69 172 ASN A CA 1
ATOM 1283 C C . ASN A 1 172 ? 5.889 7.647 17.889 1.00 94.69 172 ASN A C 1
ATOM 1285 O O . ASN A 1 172 ? 5.218 8.333 18.658 1.00 94.69 172 ASN A O 1
ATOM 1289 N N . ALA A 1 173 ? 5.425 6.533 17.312 1.00 93.94 173 ALA A N 1
ATOM 1290 C CA . ALA A 1 173 ? 4.066 6.045 17.510 1.00 93.94 173 ALA A CA 1
ATOM 1291 C C . ALA A 1 173 ? 3.742 5.850 18.997 1.00 93.94 173 ALA A C 1
ATOM 1293 O O . ALA A 1 173 ? 4.529 5.308 19.776 1.00 93.94 173 ALA A O 1
ATOM 1294 N N . THR A 1 174 ? 2.578 6.345 19.401 1.00 95.25 174 THR A N 1
ATOM 1295 C CA . THR A 1 174 ? 2.122 6.271 20.791 1.00 95.25 174 THR A CA 1
ATOM 1296 C C . THR A 1 174 ? 1.592 4.878 21.124 1.00 95.25 174 THR A C 1
ATOM 1298 O O . THR A 1 174 ? 1.140 4.149 20.245 1.00 95.25 174 THR A O 1
ATOM 1301 N N . ALA A 1 175 ? 1.570 4.514 22.410 1.00 94.25 175 ALA A N 1
ATOM 1302 C CA . ALA A 1 175 ? 0.993 3.239 22.853 1.00 94.25 175 ALA A CA 1
ATOM 1303 C C . ALA A 1 175 ? -0.481 3.076 22.431 1.00 94.25 175 ALA A C 1
ATOM 1305 O O . ALA A 1 175 ? -0.925 1.968 22.137 1.00 94.25 175 ALA A O 1
ATOM 1306 N N . THR A 1 176 ? -1.231 4.180 22.359 1.00 94.69 176 THR A N 1
ATOM 1307 C CA . THR A 1 176 ? -2.614 4.187 21.871 1.00 94.69 176 THR A CA 1
ATOM 1308 C C . THR A 1 176 ? -2.684 3.868 20.379 1.00 94.69 176 THR A C 1
ATOM 1310 O O . THR A 1 176 ? -3.471 3.011 19.994 1.00 94.69 176 THR A O 1
ATOM 1313 N N . GLU A 1 177 ? -1.843 4.501 19.552 1.00 95.75 177 GLU A N 1
ATOM 1314 C CA . GLU A 1 177 ? -1.764 4.215 18.109 1.00 95.75 177 GLU A CA 1
ATOM 1315 C C . GLU A 1 177 ? -1.368 2.751 17.865 1.00 95.75 177 GLU A C 1
ATOM 1317 O O . GLU A 1 177 ? -2.030 2.057 17.099 1.00 95.75 177 GLU A O 1
ATOM 1322 N N . VAL A 1 178 ? -0.363 2.242 18.586 1.00 94.38 178 VAL A N 1
ATOM 1323 C CA . VAL A 1 178 ? 0.060 0.833 18.495 1.00 94.38 178 VAL A CA 1
ATOM 1324 C C . VAL A 1 178 ? -1.075 -0.120 18.880 1.00 94.38 178 VAL A C 1
ATOM 1326 O O . VAL A 1 178 ? -1.324 -1.083 18.166 1.00 94.38 178 VAL A O 1
ATOM 1329 N N . SER A 1 179 ? -1.815 0.169 19.953 1.00 94.56 179 SER A N 1
ATOM 1330 C CA . SER A 1 179 ? -2.966 -0.643 20.377 1.00 94.56 179 SER A CA 1
ATOM 1331 C C . SER A 1 179 ? -4.075 -0.693 19.315 1.00 94.56 179 SER A C 1
ATOM 1333 O O . SER A 1 179 ? -4.686 -1.740 19.096 1.00 94.56 179 SER A O 1
ATOM 1335 N N . VAL A 1 180 ? -4.322 0.423 18.618 1.00 94.50 180 VAL A N 1
ATOM 1336 C CA . VAL A 1 180 ? -5.270 0.468 17.494 1.00 94.50 180 VAL A CA 1
ATOM 1337 C C . VAL A 1 180 ? -4.760 -0.376 16.326 1.00 94.50 180 VAL A C 1
ATOM 1339 O O . VAL A 1 180 ? -5.514 -1.206 15.825 1.00 94.50 180 VAL A O 1
ATOM 1342 N N . ILE A 1 181 ? -3.488 -0.229 15.940 1.00 94.69 181 ILE A N 1
ATOM 1343 C CA . ILE A 1 181 ? -2.856 -1.009 14.862 1.00 94.69 181 ILE A CA 1
ATOM 1344 C C . ILE A 1 181 ? -2.944 -2.512 15.165 1.00 94.69 181 ILE A C 1
ATOM 1346 O O . ILE A 1 181 ? -3.456 -3.277 14.351 1.00 94.69 181 ILE A O 1
ATOM 1350 N N . GLU A 1 182 ? -2.529 -2.945 16.357 1.00 93.50 182 GLU A N 1
ATOM 1351 C CA . GLU A 1 182 ? -2.596 -4.354 16.770 1.00 93.50 182 GLU A CA 1
ATOM 1352 C C . GLU A 1 182 ? -4.013 -4.929 16.675 1.00 93.50 182 GLU A C 1
ATOM 1354 O O . GLU A 1 182 ? -4.188 -6.089 16.297 1.00 93.50 182 GLU A O 1
ATOM 1359 N N . ARG A 1 183 ? -5.027 -4.124 17.013 1.00 93.50 183 ARG A N 1
ATOM 1360 C CA . ARG A 1 183 ? -6.433 -4.533 16.970 1.00 93.50 183 ARG A CA 1
ATOM 1361 C C . ARG A 1 183 ? -6.974 -4.616 15.544 1.00 93.50 183 ARG A C 1
ATOM 1363 O O . ARG A 1 183 ? -7.672 -5.578 15.239 1.00 93.50 183 ARG A O 1
ATOM 1370 N N . VAL A 1 184 ? -6.680 -3.625 14.701 1.00 93.94 184 VAL A N 1
ATOM 1371 C CA . VAL A 1 184 ? -7.130 -3.564 13.296 1.00 93.94 184 VAL A CA 1
ATOM 1372 C C . VAL A 1 184 ? -6.594 -4.754 12.513 1.00 93.94 184 VAL A C 1
ATOM 1374 O O . VAL A 1 184 ? -7.355 -5.458 11.860 1.00 93.94 184 VAL A O 1
ATOM 1377 N N . PHE A 1 185 ? -5.291 -5.002 12.628 1.00 94.75 185 PHE A N 1
ATOM 1378 C CA . PHE A 1 185 ? -4.600 -6.032 11.855 1.00 94.75 185 PHE A CA 1
ATOM 1379 C C . PHE A 1 185 ? -4.539 -7.390 12.571 1.00 94.75 185 PHE A C 1
ATOM 1381 O O . PHE A 1 185 ? -3.913 -8.313 12.068 1.00 94.75 185 PHE A O 1
ATOM 1388 N N . LYS A 1 186 ? -5.186 -7.529 13.739 1.00 93.00 186 LYS A N 1
ATOM 1389 C CA . LYS A 1 186 ? -5.281 -8.777 14.527 1.00 93.00 186 LYS A CA 1
ATOM 1390 C C . LYS A 1 186 ? -3.925 -9.432 14.852 1.00 93.00 186 LYS A C 1
ATOM 1392 O O . LYS A 1 186 ? -3.826 -10.648 14.993 1.00 93.00 186 LYS A O 1
ATOM 1397 N N . LEU A 1 187 ? -2.885 -8.623 15.062 1.00 90.19 187 LEU A N 1
ATOM 1398 C CA . LEU A 1 187 ? -1.494 -9.094 15.169 1.00 90.19 187 LEU A CA 1
ATOM 1399 C C . LEU A 1 187 ? -1.201 -9.931 16.426 1.00 90.19 187 LEU A C 1
ATOM 1401 O O . LEU A 1 187 ? -0.239 -10.687 16.448 1.00 90.19 187 LEU A O 1
ATOM 1405 N N . ARG A 1 188 ? -2.011 -9.815 17.487 1.00 80.50 188 ARG A N 1
ATOM 1406 C CA . ARG A 1 188 ? -1.791 -10.561 18.745 1.00 80.50 188 ARG A CA 1
ATOM 1407 C C . ARG A 1 188 ? -2.073 -12.057 18.633 1.00 80.50 188 ARG A C 1
ATOM 1409 O O . ARG A 1 188 ? -1.551 -12.831 19.429 1.00 80.50 188 ARG A O 1
ATOM 1416 N N . GLU A 1 189 ? -2.934 -12.436 17.699 1.00 74.56 189 GLU A N 1
ATOM 1417 C CA . GLU A 1 189 ? -3.385 -13.818 17.500 1.00 74.56 189 GLU A CA 1
ATOM 1418 C C . GLU A 1 189 ? -2.778 -14.438 16.237 1.00 74.56 189 GLU A C 1
ATOM 1420 O O . GLU A 1 189 ? -2.944 -15.631 15.987 1.00 74.56 189 GLU A O 1
ATOM 1425 N N . ALA A 1 190 ? -2.072 -13.632 15.445 1.00 73.38 190 ALA A N 1
ATOM 1426 C CA . ALA A 1 190 ? -1.526 -14.034 14.167 1.00 73.38 190 ALA A CA 1
ATOM 1427 C C . ALA A 1 190 ? -0.241 -14.858 14.329 1.00 73.38 190 ALA A C 1
ATOM 1429 O O . ALA A 1 190 ? 0.599 -14.588 15.192 1.00 73.38 190 ALA A O 1
ATOM 1430 N N . GLN A 1 191 ? -0.094 -15.869 13.476 1.00 65.44 191 GLN A N 1
ATOM 1431 C CA . GLN A 1 191 ? 1.122 -16.664 13.338 1.00 65.44 191 GLN A CA 1
ATOM 1432 C C . GLN A 1 191 ? 1.643 -16.550 11.898 1.00 65.44 191 GLN A C 1
ATOM 1434 O O . GLN A 1 191 ? 0.833 -16.301 11.003 1.00 65.44 191 GLN A O 1
ATOM 1439 N N . PRO A 1 192 ? 2.964 -16.689 11.684 1.00 64.31 192 PRO A N 1
ATOM 1440 C CA . PRO A 1 192 ? 3.564 -16.596 10.357 1.00 64.31 192 PRO A CA 1
ATOM 1441 C C . PRO A 1 192 ? 3.147 -17.707 9.393 1.00 64.31 192 PRO A C 1
ATOM 1443 O O . PRO A 1 192 ? 2.862 -18.832 9.868 1.00 64.31 192 PRO A O 1
#

Organism: Solanum chacoense (NCBI:txid4108)

pLDDT: mean 91.37, std 7.36, range [52.56, 96.94]

Foldseek 3Di:
DCVVPVVPAQDQDAAALNHDPQLQQWDAELQEIEGEPSGDPVRQVSCCVRRDVRYHYDYDHDDPGRQLQAWADELAEIEGAQPDDPVVLVVCCVRSVYHYDHDAFLNHRRQSQAWHDEPAAIEGFQNGDPVNQVVVCVVRVHHYDYDAFLVRHRRDSVAWYDYLADIGGDPSGDPVNVVVVCVRSVNVPDDD

Radius of gyration: 15.94 Å; chains: 1; bounding box: 41×31×42 Å

InterPro domains:
  IPR002769 Translation initiation factor IF6 [MF_00032] (1-192)
  IPR002769 Translation initiation factor IF6 [PF01912] (4-166)
  IPR002769 Translation initiation factor IF6 [PIRSF006413] (10-188)
  IPR002769 Translation initiation factor IF6 [PTHR10784] (2-192)
  IPR002769 Translation initiation factor IF6 [SM00654] (2-167)
  IPR002769 Translation initiation factor IF6 [TIGR00323] (6-186)
  IPR002769 Translation initiation factor IF6 [cd00527] (9-186)